Protein AF-A0A9P5WMM2-F1 (afdb_monomer_lite)

Radius of gyration: 34.72 Å; chains: 1; bounding box: 68×94×101 Å

Secondary structure (DSSP, 8-state):
-----------------------------------------------HHHHHHHHHHHHHHHTTS-HHHHHHHHHHHHHH-THHHHHHHHHSPPPPHHHHHHHHHHHHHHHHHTS---TTSS--SHHHHHHHHHHHHHHHHHHHHHHHHHTSTT--HHHHHHHHHHHHHHHHHSPPPSSTGGGHHHHHHHHHHHHHHHHHHHHHHHHHHTT----HHHHHHHHHHHHHHHHHTTSTTHHHHHHHHHHTGGGGT-PPP-

Sequence (258 aa):
MSDPLAMLKRKQSEDIDSPMPSSGPASPSDSSDSSGMERAKIKRVRTTTEMVSKKKSVSKLIATLSSSQLINLVGTLVDNHPSLAEEIANVVPRPTVASVQPLLTSLETKLQEAFPYTKWGPGRDDYSFNRVKPALEELVETLTDYTNHFTSPPEFPTTSFSFLHIATEFCHRLPNWDSAANNELKSNLYKSLEEYWIKAIRDASSKLEEGKIYGHMTVQEWAKNLQQHQEKSNGMFSSAIEEFKSKLGWIIGLQTQC

pLDDT: mean 80.32, std 20.35, range [32.41, 98.06]

Foldseek 3Di:
DDDDDDDDDDDDDDDDDDDDDYDDYDDDDDDDDDDDDDDDDDDDDPPPVVVVVVVVVVVVVLVPDDPVRNVVVVVVVCVVPVVVVVVVVVVDDDDALVNVLVVLVVLVVVLLVQFDDDPVPRALEPVRLVSSVVSLVVSLVSLLVVLCVCLDPPHDLLRNLVSLLSSLVSLLPDDDHPDPVSCVSSLVSLLSSLVSLLSSLVVNLVVVVVPDDDALVSLVVSLVSLVVSCVSVVRSNVVSNVSSCVRPVVSNPSDDDD

Structure (mmCIF, N/CA/C/O backbone):
data_AF-A0A9P5WMM2-F1
#
_entry.id   AF-A0A9P5WMM2-F1
#
loop_
_atom_site.group_PDB
_atom_site.id
_atom_site.type_symbol
_atom_site.label_atom_id
_atom_site.label_alt_id
_atom_site.label_comp_id
_atom_site.label_asym_id
_atom_site.label_entity_id
_atom_site.label_seq_id
_atom_site.pdbx_PDB_ins_code
_atom_site.Cartn_x
_atom_site.Cartn_y
_atom_site.Cartn_z
_atom_site.occupancy
_atom_site.B_iso_or_equiv
_atom_site.auth_seq_id
_atom_site.auth_comp_id
_atom_site.auth_asym_id
_atom_site.auth_atom_id
_atom_site.pdbx_PDB_model_num
ATOM 1 N N . MET A 1 1 ? 30.503 33.724 77.192 1.00 39.38 1 MET A N 1
ATOM 2 C CA . MET A 1 1 ? 30.749 35.018 76.527 1.00 39.38 1 MET A CA 1
ATOM 3 C C . MET A 1 1 ? 29.440 35.468 75.898 1.00 39.38 1 MET A C 1
ATOM 5 O O . MET A 1 1 ? 28.980 34.829 74.970 1.00 39.38 1 MET A O 1
ATOM 9 N N . SER A 1 2 ? 28.834 36.457 76.552 1.00 38.09 2 SER A N 1
ATOM 10 C CA . SER A 1 2 ? 27.945 37.536 76.090 1.00 38.09 2 SER A CA 1
ATOM 11 C C . SER A 1 2 ? 27.001 37.358 74.878 1.00 38.09 2 SER A C 1
ATOM 13 O O . SER A 1 2 ? 27.424 37.396 73.730 1.00 38.09 2 SER A O 1
ATOM 15 N N . ASP A 1 3 ? 25.714 37.283 75.224 1.00 40.19 3 ASP A N 1
ATOM 16 C CA . ASP A 1 3 ? 24.449 37.778 74.615 1.00 40.19 3 ASP A CA 1
ATOM 17 C C . ASP A 1 3 ? 24.463 39.263 74.105 1.00 40.19 3 ASP A C 1
ATOM 19 O O . ASP A 1 3 ? 25.480 39.922 74.350 1.00 40.19 3 ASP A O 1
ATOM 23 N N . PRO A 1 4 ? 23.356 39.924 73.622 1.00 58.84 4 PRO A N 1
ATOM 24 C CA . PRO A 1 4 ? 22.055 39.519 72.994 1.00 58.84 4 PRO A CA 1
ATOM 25 C C . PRO A 1 4 ? 21.453 40.559 71.956 1.00 58.84 4 PRO A C 1
ATOM 27 O O . PRO A 1 4 ? 22.155 41.457 71.501 1.00 58.84 4 PRO A O 1
ATOM 30 N N . LEU A 1 5 ? 20.112 40.498 71.713 1.00 37.97 5 LEU A N 1
ATOM 31 C CA . LEU A 1 5 ? 19.126 41.567 71.320 1.00 37.97 5 LEU A CA 1
ATOM 32 C C . LEU A 1 5 ? 18.954 41.898 69.811 1.00 37.97 5 LEU A C 1
ATOM 34 O O . LEU A 1 5 ? 19.923 41.893 69.075 1.00 37.97 5 LEU A O 1
ATOM 38 N N . ALA A 1 6 ? 17.790 42.255 69.229 1.00 41.16 6 ALA A N 1
ATOM 39 C CA . ALA A 1 6 ? 16.393 42.525 69.636 1.00 41.16 6 ALA A CA 1
ATOM 40 C C . ALA A 1 6 ? 15.503 42.587 68.350 1.00 41.16 6 ALA A C 1
ATOM 42 O O . ALA A 1 6 ? 15.992 42.982 67.301 1.00 41.16 6 ALA A O 1
ATOM 43 N N . MET A 1 7 ? 14.284 42.021 68.323 1.00 39.31 7 MET A N 1
ATOM 44 C CA . MET A 1 7 ? 12.931 42.646 68.389 1.00 39.31 7 MET A CA 1
ATOM 45 C C . MET A 1 7 ? 12.442 43.611 67.265 1.00 39.31 7 MET A C 1
ATOM 47 O O . MET A 1 7 ? 13.138 44.539 66.887 1.00 39.31 7 MET A O 1
ATOM 51 N N . LEU A 1 8 ? 11.132 43.454 66.936 1.00 45.50 8 LEU A N 1
ATOM 52 C CA . LEU A 1 8 ? 10.086 44.444 66.522 1.00 45.50 8 LEU A CA 1
ATOM 53 C C . LEU A 1 8 ? 9.552 44.498 65.057 1.00 45.50 8 LEU A C 1
ATOM 55 O O . LEU A 1 8 ? 10.002 45.271 64.231 1.00 45.50 8 LEU A O 1
ATOM 59 N N . LYS A 1 9 ? 8.495 43.707 64.786 1.00 38.38 9 LYS A N 1
ATOM 60 C CA . LYS A 1 9 ? 7.050 44.050 64.574 1.00 38.38 9 LYS A CA 1
ATOM 61 C C . LYS A 1 9 ? 6.596 45.306 63.760 1.00 38.38 9 LYS A C 1
ATOM 63 O O . LYS A 1 9 ? 6.923 46.421 64.143 1.00 38.38 9 LYS A O 1
ATOM 68 N N . ARG A 1 10 ? 5.552 45.072 62.913 1.00 37.53 10 ARG A N 1
ATOM 69 C CA . ARG A 1 10 ? 4.449 45.968 62.393 1.00 37.53 10 ARG A CA 1
ATOM 70 C C . ARG A 1 10 ? 4.812 46.891 61.194 1.00 37.53 10 ARG A C 1
ATOM 72 O O . ARG A 1 10 ? 5.942 47.329 61.145 1.00 37.53 10 ARG A O 1
ATOM 79 N N . LYS A 1 11 ? 3.964 47.272 60.210 1.00 36.91 11 LYS A N 1
ATOM 80 C CA . LYS A 1 11 ? 2.490 47.325 59.970 1.00 36.91 11 LYS A CA 1
ATOM 81 C C . LYS A 1 11 ? 2.205 47.639 58.457 1.00 36.91 11 LYS A C 1
ATOM 83 O O . LYS A 1 11 ? 3.150 47.941 57.748 1.00 36.91 11 LYS A O 1
ATOM 88 N N . GLN A 1 12 ? 0.921 47.549 58.050 1.00 35.09 12 GLN A N 1
ATOM 89 C CA . GLN A 1 12 ? 0.156 48.008 56.840 1.00 35.09 12 GLN A CA 1
ATOM 90 C C . GLN A 1 12 ? 0.736 49.213 56.040 1.00 35.09 12 GLN A C 1
ATOM 92 O O . GLN A 1 12 ? 1.518 49.953 56.618 1.00 35.09 12 GLN A O 1
ATOM 97 N N . SER A 1 13 ? 0.418 49.507 54.763 1.00 39.97 13 SER A N 1
ATOM 98 C CA . SER A 1 13 ? -0.888 49.852 54.124 1.00 39.97 13 SER A CA 1
ATOM 99 C C . SER A 1 13 ? -0.646 50.260 52.637 1.00 39.97 13 SER A C 1
ATOM 101 O O . SER A 1 13 ? 0.443 50.736 52.342 1.00 39.97 13 SER A O 1
ATOM 103 N N . GLU A 1 14 ? -1.540 49.930 51.691 1.00 37.44 14 GLU A N 1
ATOM 104 C CA . GLU A 1 14 ? -2.454 50.823 50.910 1.00 37.44 14 GLU A CA 1
ATOM 105 C C . GLU A 1 14 ? -1.935 51.428 49.580 1.00 37.44 14 GLU A C 1
ATOM 107 O O . GLU A 1 14 ? -0.750 51.689 49.404 1.00 37.44 14 GLU A O 1
ATOM 112 N N . ASP A 1 15 ? -2.905 51.580 48.665 1.00 45.09 15 ASP A N 1
ATOM 113 C CA . ASP A 1 15 ? -2.938 52.105 47.289 1.00 45.09 15 ASP A CA 1
ATOM 114 C C . ASP A 1 15 ? -2.208 53.437 47.026 1.00 45.09 15 ASP A C 1
ATOM 116 O O . ASP A 1 15 ? -2.021 54.225 47.947 1.00 45.09 15 ASP A O 1
ATOM 120 N N . ILE A 1 16 ? -1.903 53.734 45.745 1.00 47.97 16 ILE A N 1
ATOM 121 C CA . ILE A 1 16 ? -2.232 55.016 45.073 1.00 47.97 16 ILE A CA 1
ATOM 122 C C . ILE A 1 16 ? -1.933 54.991 43.551 1.00 47.97 16 ILE A C 1
ATOM 124 O O . ILE A 1 16 ? -0.995 54.375 43.055 1.00 47.97 16 ILE A O 1
ATOM 128 N N . ASP A 1 17 ? -2.823 55.717 42.884 1.00 39.72 17 ASP A N 1
ATOM 129 C CA . ASP A 1 17 ? -3.179 56.020 41.496 1.00 39.72 17 ASP A CA 1
ATOM 130 C C . ASP A 1 17 ? -2.160 56.765 40.573 1.00 39.72 17 ASP A C 1
ATOM 132 O O . ASP A 1 17 ? -1.424 57.632 41.040 1.00 39.72 17 ASP A O 1
ATOM 136 N N . SER A 1 18 ? -2.304 56.528 39.246 1.00 41.31 18 SER A N 1
ATOM 137 C CA . SER A 1 18 ? -2.103 57.432 38.063 1.00 41.31 18 SER A CA 1
ATOM 138 C C . SER A 1 18 ? -0.694 58.002 37.702 1.00 41.31 18 SER A C 1
ATOM 140 O O . SER A 1 18 ? 0.180 57.952 38.562 1.00 41.31 18 SER A O 1
ATOM 142 N N . PRO A 1 19 ? -0.398 58.585 36.486 1.00 50.94 19 PRO A N 1
ATOM 143 C CA . PRO A 1 19 ? -1.241 59.011 35.330 1.00 50.94 19 PRO A CA 1
ATOM 144 C C . PRO A 1 19 ? -0.701 58.751 33.862 1.00 50.94 19 PRO A C 1
ATOM 146 O O . PRO A 1 19 ? 0.374 58.201 33.651 1.00 50.94 19 PRO A O 1
ATOM 149 N N . MET A 1 20 ? -1.499 59.204 32.864 1.00 48.25 20 MET A N 1
ATOM 150 C CA . MET A 1 20 ? -1.353 59.441 31.379 1.00 48.25 20 MET A CA 1
ATOM 151 C C . MET A 1 20 ? -0.061 60.194 30.881 1.00 48.25 20 MET A C 1
ATOM 153 O O . MET A 1 20 ? 0.708 60.518 31.782 1.00 48.25 20 MET A O 1
ATOM 157 N N . PRO A 1 21 ? 0.228 60.582 29.572 1.00 56.97 21 PRO A N 1
ATOM 158 C CA . PRO A 1 21 ? -0.661 60.945 28.408 1.00 56.97 21 PRO A CA 1
ATOM 159 C C . PRO A 1 21 ? -0.153 60.852 26.901 1.00 56.97 21 PRO A C 1
ATOM 161 O O . PRO A 1 21 ? 1.009 60.571 26.640 1.00 56.97 21 PRO A O 1
ATOM 164 N N . SER A 1 22 ? -1.043 61.249 25.941 1.00 44.47 22 SER A N 1
ATOM 165 C CA . SER A 1 22 ? -0.863 62.139 24.726 1.00 44.47 22 SER A CA 1
ATOM 166 C C . SER A 1 22 ? 0.008 61.705 23.505 1.00 44.47 22 SER A C 1
ATOM 168 O O . SER A 1 22 ? 1.034 61.082 23.709 1.00 44.47 22 SER A O 1
ATOM 170 N N . SER A 1 23 ? -0.155 62.073 22.209 1.00 47.22 23 SER A N 1
ATOM 171 C CA . SER A 1 23 ? -1.138 62.711 21.275 1.00 47.22 23 SER A CA 1
ATOM 172 C C . SER A 1 23 ? -0.514 62.730 19.841 1.00 47.22 23 SER A C 1
ATOM 174 O O . SER A 1 23 ? 0.710 62.676 19.736 1.00 47.22 23 SER A O 1
ATOM 176 N N . GLY A 1 24 ? -1.292 62.920 18.750 1.00 37.62 24 GLY A N 1
ATOM 177 C CA . GLY A 1 24 ? -0.797 63.382 17.418 1.00 37.62 24 GLY A CA 1
ATOM 178 C C . GLY A 1 24 ? -1.770 63.195 16.214 1.00 37.62 24 GLY A C 1
ATOM 179 O O . GLY A 1 24 ? -2.554 62.259 16.271 1.00 37.62 24 GLY A O 1
ATOM 180 N N . PRO A 1 25 ? -1.775 64.044 15.146 1.00 56.19 25 PRO A N 1
ATOM 181 C CA . PRO A 1 25 ? -2.950 64.893 14.812 1.00 56.19 25 PRO A CA 1
ATOM 182 C C . PRO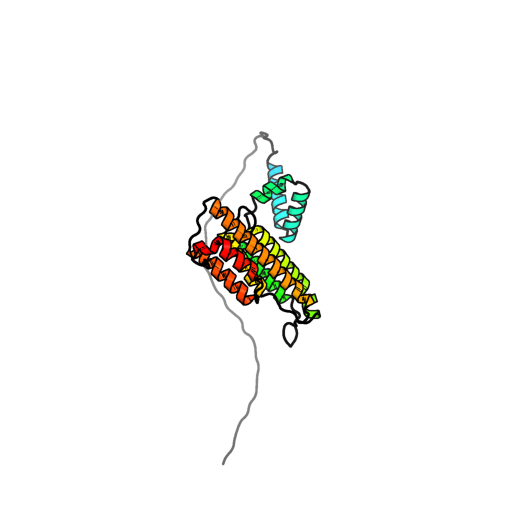 A 1 25 ? -3.555 64.901 13.361 1.00 56.19 25 PRO A C 1
ATOM 184 O O . PRO A 1 25 ? -2.895 64.561 12.390 1.00 56.19 25 PRO A O 1
ATOM 187 N N . ALA A 1 26 ? -4.832 65.348 13.302 1.00 42.31 26 ALA A N 1
ATOM 188 C CA . ALA A 1 26 ? -5.665 66.245 12.432 1.00 42.31 26 ALA A CA 1
ATOM 189 C C . ALA A 1 26 ? -5.542 66.525 10.884 1.00 42.31 26 ALA A C 1
ATOM 191 O O . ALA A 1 26 ? -4.550 67.090 10.435 1.00 42.31 26 ALA A O 1
ATOM 192 N N . SER A 1 27 ? -6.717 66.389 10.202 1.00 40.47 27 SER A N 1
ATOM 193 C CA . SER A 1 27 ? -7.468 67.297 9.249 1.00 40.47 27 SER A CA 1
ATOM 194 C C . SER A 1 27 ? -6.993 67.569 7.789 1.00 40.47 27 SER A C 1
ATOM 196 O O . SER A 1 27 ? -5.819 67.326 7.528 1.00 40.47 27 SER A O 1
ATOM 198 N N . PRO A 1 28 ? -7.822 68.102 6.819 1.00 51.44 28 PRO A N 1
ATOM 199 C CA . PRO A 1 28 ? -9.154 68.774 6.890 1.00 51.44 28 PRO A CA 1
ATOM 200 C C . PRO A 1 28 ? -10.222 68.404 5.789 1.00 51.44 28 PRO A C 1
ATOM 202 O O . PRO A 1 28 ? -10.094 67.414 5.077 1.00 51.44 28 PRO A O 1
ATOM 205 N N . SER A 1 29 ? -11.293 69.216 5.689 1.00 42.03 29 SER A N 1
ATOM 206 C CA . SER A 1 29 ? -12.662 69.026 5.133 1.00 42.03 29 SER A CA 1
ATOM 207 C C . SER A 1 29 ? -13.148 70.153 4.179 1.00 42.03 29 SER A C 1
ATOM 209 O O . SER A 1 29 ? -12.649 71.259 4.346 1.00 42.03 29 SER A O 1
ATOM 211 N N . ASP A 1 30 ? -14.176 69.935 3.318 1.00 39.31 30 ASP A N 1
ATOM 212 C CA . ASP A 1 30 ? -15.179 70.950 2.831 1.00 39.31 30 ASP A CA 1
ATOM 213 C C . ASP A 1 30 ? -16.330 70.299 1.975 1.00 39.31 30 ASP A C 1
ATOM 215 O O . ASP A 1 30 ? -16.013 69.475 1.121 1.00 39.31 30 ASP A O 1
ATOM 219 N N . SER A 1 31 ? -17.631 70.329 2.368 1.00 39.56 31 SER A N 1
ATOM 220 C CA . SER A 1 31 ? -18.827 71.138 1.911 1.00 39.56 31 SER A CA 1
ATOM 221 C C . SER A 1 31 ? -19.303 70.942 0.431 1.00 39.56 31 SER A C 1
ATOM 223 O O . SER A 1 31 ? -18.474 70.670 -0.420 1.00 39.56 31 SER A O 1
ATOM 225 N N . SER A 1 32 ? -20.568 71.033 -0.056 1.00 37.78 32 SER A N 1
ATOM 226 C CA . SER A 1 32 ? -21.957 71.294 0.412 1.00 37.78 32 SER A CA 1
ATOM 227 C C . SER A 1 32 ? -23.029 70.949 -0.689 1.00 37.78 32 SER A C 1
ATOM 229 O O . SER A 1 32 ? -22.734 71.010 -1.875 1.00 37.78 32 SER A O 1
ATOM 231 N N . ASP A 1 33 ? -24.237 70.550 -0.248 1.00 37.72 33 ASP A N 1
ATOM 232 C CA . ASP A 1 33 ? -25.664 70.672 -0.701 1.00 37.72 33 ASP A CA 1
ATOM 233 C C . ASP A 1 33 ? -26.256 70.726 -2.167 1.00 37.72 33 ASP A C 1
ATOM 235 O O . ASP A 1 33 ? -25.828 71.476 -3.040 1.00 37.72 33 ASP A O 1
ATOM 239 N N . SER A 1 34 ? -27.441 70.073 -2.285 1.00 38.38 34 SER A N 1
ATOM 240 C CA . SER A 1 34 ? -28.721 70.422 -2.985 1.00 38.38 34 SER A CA 1
ATOM 241 C C . SER A 1 34 ? -29.197 69.819 -4.351 1.00 38.38 34 SER A C 1
ATOM 243 O O . SER A 1 34 ? -28.673 70.092 -5.423 1.00 38.38 34 SER A O 1
ATOM 245 N N . SER A 1 35 ? -30.342 69.097 -4.270 1.00 36.16 35 SER A N 1
ATOM 246 C CA . SER A 1 35 ? -31.575 69.031 -5.124 1.00 36.16 35 SER A CA 1
ATOM 247 C C . SER A 1 35 ? -31.603 68.712 -6.648 1.00 36.16 35 SER A C 1
ATOM 249 O O . SER A 1 35 ? -30.971 69.392 -7.445 1.00 36.16 35 SER A O 1
ATOM 251 N N . GLY A 1 36 ? -32.524 67.815 -7.086 1.00 32.41 36 GLY A N 1
ATOM 252 C CA . GLY A 1 36 ? -33.082 67.809 -8.465 1.00 32.41 36 GLY A CA 1
ATOM 253 C C . GLY A 1 36 ? -33.705 66.500 -9.028 1.00 32.41 36 GLY A C 1
ATOM 254 O O . GLY A 1 36 ? -33.030 65.493 -9.168 1.00 32.41 36 GLY A O 1
ATOM 255 N N . MET A 1 37 ? -34.993 66.584 -9.393 1.00 36.47 37 MET A N 1
ATOM 256 C CA . MET A 1 37 ? -35.997 65.651 -9.972 1.00 36.47 37 MET A CA 1
ATOM 257 C C . MET A 1 37 ? -35.626 64.607 -11.079 1.00 36.47 37 MET A C 1
ATOM 259 O O . MET A 1 37 ? -34.743 64.803 -11.904 1.00 36.47 37 MET A O 1
ATOM 263 N N . GLU A 1 38 ? -36.458 63.550 -11.124 1.00 44.31 38 GLU A N 1
ATOM 264 C CA . GLU A 1 38 ? -36.659 62.395 -12.039 1.00 44.31 38 GLU A CA 1
ATOM 265 C C . GLU A 1 38 ? -36.322 62.474 -13.553 1.00 44.31 38 GLU A C 1
ATOM 267 O O . GLU A 1 38 ? -36.670 63.441 -14.229 1.00 44.31 38 GLU A O 1
ATOM 272 N N . ARG A 1 39 ? -35.919 61.317 -14.139 1.00 41.88 39 ARG A N 1
ATOM 273 C CA . ARG A 1 39 ? -36.548 60.757 -15.371 1.00 41.88 39 ARG A CA 1
ATOM 274 C C . ARG A 1 39 ? -36.204 59.281 -15.710 1.00 41.88 39 ARG A C 1
ATOM 276 O O . ARG A 1 39 ? -35.072 58.930 -16.006 1.00 41.88 39 ARG A O 1
ATOM 283 N N . ALA A 1 40 ? -37.271 58.473 -15.757 1.00 39.69 40 ALA A N 1
ATOM 284 C CA . ALA A 1 40 ? -37.654 57.436 -16.739 1.00 39.69 40 ALA A CA 1
ATOM 285 C C . ALA A 1 40 ? -36.804 56.161 -17.045 1.00 39.69 40 ALA A C 1
ATOM 287 O O . ALA A 1 40 ? -35.819 56.156 -17.771 1.00 39.69 40 ALA A O 1
ATOM 288 N N . LYS A 1 41 ? -37.401 55.040 -16.601 1.00 49.28 41 LYS A N 1
ATOM 289 C CA . LYS A 1 41 ? -37.396 53.617 -17.027 1.00 49.28 41 LYS A CA 1
ATOM 290 C C . LYS A 1 41 ? -36.878 53.252 -18.437 1.00 49.28 41 LYS A C 1
ATOM 292 O O . LYS A 1 41 ? -37.495 53.641 -19.422 1.00 49.28 41 LYS A O 1
ATOM 297 N N . ILE A 1 42 ? -35.992 52.243 -18.507 1.00 45.88 42 ILE A N 1
ATOM 298 C CA . ILE A 1 42 ? -36.022 51.184 -19.544 1.00 45.88 42 ILE A CA 1
ATOM 299 C C . ILE A 1 42 ? -35.739 49.815 -18.896 1.00 45.88 42 ILE A C 1
ATOM 301 O O . ILE A 1 42 ? -34.715 49.598 -18.254 1.00 45.88 42 ILE A O 1
ATOM 305 N N . LYS A 1 43 ? -36.685 48.884 -19.069 1.00 54.91 43 LYS A N 1
ATOM 306 C CA . LYS A 1 43 ? -36.625 47.478 -18.644 1.00 54.91 43 LYS A CA 1
ATOM 307 C C . LYS A 1 43 ? -35.524 46.721 -19.405 1.00 54.91 43 LYS A C 1
ATOM 309 O O . LYS A 1 43 ? -35.597 46.635 -20.627 1.00 54.91 43 LYS A O 1
ATOM 314 N N . ARG A 1 44 ? -34.611 46.047 -18.693 1.00 49.34 44 ARG A N 1
ATOM 315 C CA . ARG A 1 44 ? -33.906 44.850 -19.193 1.00 49.34 44 ARG A CA 1
ATOM 316 C C . ARG A 1 44 ? -33.827 43.777 -18.101 1.00 49.34 44 ARG A C 1
ATOM 318 O O . ARG A 1 44 ? -33.080 43.900 -17.142 1.00 49.34 44 ARG A O 1
ATOM 325 N N . VAL A 1 45 ? -34.682 42.765 -18.268 1.00 53.47 45 VAL A N 1
ATOM 326 C CA . VAL A 1 45 ? -34.481 41.333 -17.975 1.00 53.47 45 VAL A CA 1
ATOM 327 C C . VAL A 1 45 ? -33.585 41.016 -16.765 1.00 53.47 45 VAL A C 1
ATOM 329 O O . VAL A 1 45 ? -32.381 40.809 -16.889 1.00 53.47 45 VAL A O 1
ATOM 332 N N . ARG A 1 46 ? -34.201 40.904 -15.582 1.00 54.03 46 ARG A N 1
ATOM 333 C CA . ARG A 1 46 ? -33.565 40.412 -14.350 1.00 54.03 46 ARG A CA 1
ATOM 334 C C . ARG A 1 46 ? -33.752 38.895 -14.224 1.00 54.03 46 ARG A C 1
ATOM 336 O O . ARG A 1 46 ? -34.426 38.437 -13.315 1.00 54.03 46 ARG A O 1
ATOM 343 N N . THR A 1 47 ? -33.171 38.117 -15.134 1.00 50.62 47 THR A N 1
ATOM 344 C CA . THR A 1 47 ? -33.187 36.638 -15.035 1.00 50.62 47 THR A CA 1
ATOM 345 C C . THR A 1 47 ? -31.820 36.065 -14.656 1.00 50.62 47 THR A C 1
ATOM 347 O O . THR A 1 47 ? -31.711 34.918 -14.240 1.00 50.62 47 THR A O 1
ATOM 350 N N . THR A 1 48 ? -30.759 36.872 -14.712 1.00 52.81 48 THR A N 1
ATOM 351 C CA . THR A 1 48 ? -29.393 36.447 -14.367 1.00 52.81 48 THR A CA 1
ATOM 352 C C . THR A 1 48 ? -29.051 36.661 -12.892 1.00 52.81 48 THR A C 1
ATOM 354 O O . THR A 1 48 ? -28.214 35.947 -12.344 1.00 52.81 48 THR A O 1
ATOM 357 N N . THR A 1 49 ? -29.716 37.600 -12.206 1.00 54.69 49 THR A N 1
ATOM 358 C CA . THR A 1 49 ? -29.414 37.907 -10.798 1.0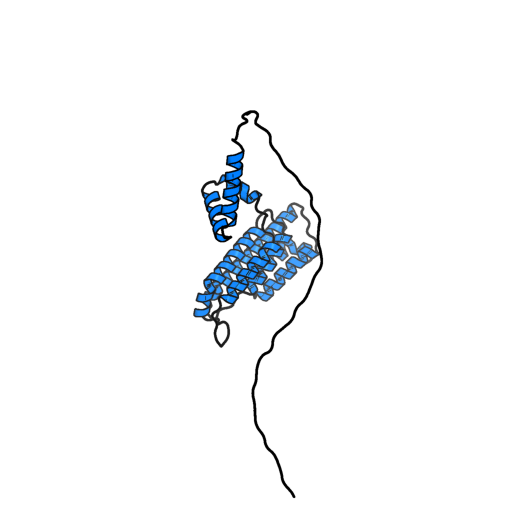0 54.69 49 THR A CA 1
ATOM 359 C C . THR A 1 49 ? -29.824 36.775 -9.855 1.00 54.69 49 THR A C 1
ATOM 361 O O . THR A 1 49 ? -29.063 36.452 -8.952 1.00 54.69 49 THR A O 1
ATOM 364 N N . GLU A 1 50 ? -30.973 36.122 -10.060 1.00 53.66 50 GLU A N 1
ATOM 365 C CA . GLU A 1 50 ? -31.445 35.073 -9.139 1.00 53.66 50 GLU A CA 1
ATOM 366 C C . GLU A 1 50 ? -30.591 33.799 -9.170 1.00 53.66 50 GLU A C 1
ATOM 368 O O . GLU A 1 50 ? -30.318 33.210 -8.123 1.00 53.66 50 GLU A O 1
ATOM 373 N N . MET A 1 51 ? -30.107 33.397 -10.349 1.00 54.62 51 MET A N 1
ATOM 374 C CA . MET A 1 51 ? -29.226 32.231 -10.482 1.00 54.62 51 MET A CA 1
ATOM 375 C C . MET A 1 51 ? -27.861 32.465 -9.823 1.00 54.62 51 MET A C 1
ATOM 377 O O . MET A 1 51 ? -27.324 31.566 -9.177 1.00 54.62 51 MET A O 1
ATOM 381 N N . VAL A 1 52 ? -27.313 33.680 -9.927 1.00 56.69 52 VAL A N 1
ATOM 382 C CA . VAL A 1 52 ? -26.057 34.049 -9.253 1.00 56.69 52 VAL A CA 1
ATOM 383 C C . VAL A 1 52 ? -26.247 34.109 -7.733 1.00 56.69 52 VAL A C 1
ATOM 385 O O . VAL A 1 52 ? -25.367 33.668 -6.993 1.00 56.69 52 VAL A O 1
ATOM 388 N N . SER A 1 53 ? -27.403 34.581 -7.255 1.00 59.62 53 SER A N 1
ATOM 389 C CA . SER A 1 53 ? -27.746 34.601 -5.825 1.00 59.62 53 SER A CA 1
ATOM 390 C C . SER A 1 53 ? -27.888 33.196 -5.231 1.00 59.62 53 SER A C 1
ATOM 392 O O . SER A 1 53 ? -27.341 32.944 -4.159 1.00 59.62 53 SER A O 1
ATOM 394 N N . LYS A 1 54 ? -28.553 32.266 -5.936 1.00 59.22 54 LYS A N 1
ATOM 395 C CA . LYS A 1 54 ? -28.703 30.864 -5.500 1.00 59.22 54 LYS A CA 1
ATOM 396 C C . LYS A 1 54 ? -27.378 30.099 -5.501 1.00 59.22 54 LYS A C 1
ATOM 398 O O . LYS A 1 54 ? -27.079 29.400 -4.541 1.00 59.22 54 LYS A O 1
ATOM 403 N N . LYS A 1 55 ? -26.535 30.264 -6.528 1.00 59.59 55 LYS A N 1
ATOM 404 C CA . LYS A 1 55 ? -25.197 29.638 -6.548 1.00 59.59 55 LYS A CA 1
ATOM 405 C C . LYS A 1 55 ? -24.340 30.116 -5.369 1.00 59.59 55 LYS A C 1
ATOM 407 O O . LYS A 1 55 ? -23.749 29.301 -4.671 1.00 59.59 55 LYS A O 1
ATOM 412 N N . LYS A 1 56 ? -24.357 31.422 -5.075 1.00 60.00 56 LYS A N 1
ATOM 413 C CA . LYS A 1 56 ? -23.655 32.002 -3.916 1.00 60.00 56 LYS A CA 1
ATOM 414 C C . LYS A 1 56 ? -24.241 31.566 -2.567 1.00 60.00 56 LYS A C 1
ATOM 416 O O . LYS A 1 56 ? -23.486 31.492 -1.601 1.00 60.00 56 LYS A O 1
ATOM 421 N N . SER A 1 57 ? -25.545 31.283 -2.467 1.00 73.19 57 SER A N 1
ATOM 422 C CA . SER A 1 57 ? -26.142 30.768 -1.224 1.00 73.19 57 SER A CA 1
ATOM 423 C C . SER A 1 57 ? -25.771 29.307 -0.979 1.00 73.19 57 SER A C 1
ATOM 425 O O . SER A 1 57 ? -25.437 28.961 0.148 1.00 73.19 57 SER A O 1
ATOM 427 N N . VAL A 1 58 ? -25.747 28.473 -2.023 1.00 73.44 58 VAL A N 1
ATOM 428 C CA . VAL A 1 58 ? -25.319 27.068 -1.915 1.00 73.44 58 VAL A CA 1
ATOM 429 C C . VAL A 1 58 ? -23.844 26.975 -1.520 1.00 73.44 58 VAL A C 1
ATOM 431 O O . VAL A 1 58 ? -23.528 26.256 -0.580 1.00 73.44 58 VAL A O 1
ATOM 434 N N . SER A 1 59 ? -22.949 27.764 -2.128 1.00 74.62 59 SER A N 1
ATOM 435 C CA . SER A 1 59 ? -21.529 27.783 -1.730 1.00 74.62 59 SER A CA 1
ATOM 436 C C . SER A 1 59 ? -21.327 28.173 -0.263 1.00 74.62 59 SER A C 1
ATOM 438 O O . SER A 1 59 ? -20.477 27.601 0.410 1.00 74.62 59 SER A O 1
ATOM 440 N N . LYS A 1 60 ? -22.123 29.119 0.255 1.00 79.00 60 LYS A N 1
ATOM 441 C CA . LYS A 1 60 ? -22.071 29.511 1.672 1.00 79.00 60 LYS A CA 1
ATOM 442 C C . LYS A 1 60 ? -22.575 28.408 2.602 1.00 79.00 60 LYS A C 1
ATOM 444 O O . LYS A 1 60 ? -22.003 28.238 3.667 1.00 79.00 60 LYS A O 1
ATOM 449 N N . LEU A 1 61 ? -23.604 27.661 2.202 1.00 76.12 61 LEU A N 1
ATOM 450 C CA . LEU A 1 61 ? -24.101 26.516 2.970 1.00 76.12 61 LEU A CA 1
ATOM 451 C C . LEU A 1 61 ? -23.082 25.370 2.980 1.00 76.12 61 LEU A C 1
ATOM 453 O O . LEU A 1 61 ? -22.794 24.829 4.042 1.00 76.12 61 LEU A O 1
ATOM 457 N N . ILE A 1 62 ? -22.462 25.063 1.836 1.00 80.00 62 ILE A N 1
ATOM 458 C CA . ILE A 1 62 ? -21.397 24.052 1.750 1.00 80.00 62 ILE A CA 1
ATOM 459 C C . ILE A 1 62 ? -20.189 24.455 2.610 1.00 80.00 62 ILE A C 1
ATOM 461 O O . ILE A 1 62 ? -19.609 23.607 3.276 1.00 80.00 62 ILE A O 1
ATOM 465 N N . ALA A 1 63 ? -19.848 25.746 2.670 1.00 79.19 63 ALA A N 1
ATOM 466 C CA . ALA A 1 63 ? -18.753 26.240 3.508 1.00 79.19 63 ALA A CA 1
ATOM 467 C C . ALA A 1 63 ? -19.000 26.087 5.022 1.00 79.19 63 ALA A C 1
ATOM 469 O O . ALA A 1 63 ? -18.052 26.169 5.796 1.00 79.19 63 ALA A O 1
ATOM 470 N N . THR A 1 64 ? -20.249 25.878 5.455 1.00 83.00 64 THR A N 1
ATOM 471 C CA . THR A 1 64 ? -20.571 25.590 6.867 1.00 83.00 64 THR A CA 1
ATOM 472 C C . THR A 1 64 ? -20.500 24.105 7.218 1.00 83.00 64 THR A C 1
ATOM 474 O O . THR A 1 64 ? -20.599 23.761 8.394 1.00 83.00 64 THR A O 1
ATOM 477 N N . LEU A 1 65 ? -20.336 23.228 6.222 1.00 79.38 65 LEU A N 1
ATOM 478 C CA . LEU A 1 65 ? -20.256 21.787 6.430 1.00 79.38 65 LEU A CA 1
ATOM 479 C C . LEU A 1 65 ? -18.855 21.376 6.897 1.00 79.38 65 LEU A C 1
ATOM 481 O O . LEU A 1 65 ? -17.842 21.889 6.421 1.00 79.38 65 LEU A O 1
ATOM 485 N N . SER A 1 66 ? -18.798 20.404 7.806 1.00 84.62 66 SER A N 1
ATOM 486 C CA . SER A 1 66 ? -17.554 19.728 8.172 1.00 84.62 66 SER A CA 1
ATOM 487 C C . SER A 1 66 ? -17.041 18.846 7.026 1.00 84.62 66 SER A C 1
ATOM 489 O O . SER A 1 66 ? -17.790 18.476 6.121 1.00 84.62 66 SER A O 1
ATOM 491 N N . SER A 1 67 ? -15.770 18.432 7.095 1.00 82.69 67 SER A N 1
ATOM 492 C CA . SER A 1 67 ? -15.174 17.498 6.123 1.00 82.69 67 SER A CA 1
ATOM 493 C C . SER A 1 67 ? -15.999 16.209 5.965 1.00 82.69 67 SER A C 1
ATOM 495 O O . SER A 1 67 ? -16.309 15.794 4.851 1.00 82.69 67 SER A O 1
ATOM 497 N N . SER A 1 68 ? -16.466 15.626 7.075 1.00 78.06 68 SER A N 1
ATOM 498 C CA . SER A 1 68 ? -17.317 14.430 7.049 1.00 78.06 68 SER A CA 1
ATOM 499 C C . SER A 1 68 ? -18.684 14.679 6.405 1.00 78.06 68 SER A C 1
ATOM 501 O O . SER A 1 68 ? -19.196 13.824 5.687 1.00 78.06 68 SER A O 1
ATOM 503 N N . GLN A 1 69 ? -19.286 15.851 6.615 1.00 83.81 69 GLN A N 1
ATOM 504 C CA . GLN A 1 69 ? -20.556 16.215 5.982 1.00 83.81 69 GLN A CA 1
ATOM 505 C C . GLN A 1 69 ? -20.397 16.462 4.477 1.00 83.81 69 GLN A C 1
ATOM 507 O O . GLN A 1 69 ? -21.268 16.073 3.703 1.00 83.81 69 GLN A O 1
ATOM 512 N N . LEU A 1 70 ? -19.277 17.055 4.060 1.00 85.00 70 LEU A N 1
ATOM 513 C CA . LEU A 1 70 ? -18.906 17.226 2.655 1.00 85.00 70 LEU A CA 1
ATOM 514 C C . LEU A 1 70 ? -18.720 15.880 1.948 1.00 85.00 70 LEU A C 1
ATOM 516 O O . LEU A 1 70 ? -19.296 15.690 0.882 1.00 85.00 70 LEU A O 1
ATOM 520 N N . ILE A 1 71 ? -17.986 14.938 2.549 1.00 83.69 71 ILE A N 1
ATOM 521 C CA . ILE A 1 71 ? -17.787 13.590 1.985 1.00 83.69 71 ILE A CA 1
ATOM 522 C C . ILE A 1 71 ? -19.132 12.873 1.816 1.00 83.69 71 ILE A C 1
ATOM 524 O O . ILE A 1 71 ? -19.410 12.352 0.741 1.00 83.69 71 ILE A O 1
ATOM 528 N N . ASN A 1 72 ? -20.004 12.913 2.829 1.00 85.50 72 ASN A N 1
ATOM 529 C CA . ASN A 1 72 ? -21.341 12.313 2.742 1.00 85.50 72 ASN A CA 1
ATOM 530 C C . ASN A 1 72 ? -22.225 12.987 1.677 1.00 85.50 72 ASN A C 1
ATOM 532 O O . ASN A 1 72 ? -22.957 12.314 0.953 1.00 85.50 72 ASN A O 1
ATOM 536 N N . LEU A 1 73 ? -22.157 14.314 1.549 1.00 86.62 73 LEU A N 1
ATOM 537 C CA . LEU A 1 73 ? -22.892 15.049 0.519 1.00 86.62 73 LEU A CA 1
ATOM 538 C C . LEU A 1 73 ? -22.385 14.709 -0.889 1.00 86.62 73 LEU A C 1
ATOM 540 O O . LEU A 1 73 ? -23.187 14.510 -1.795 1.00 86.62 73 LEU A O 1
ATOM 544 N N . VAL A 1 74 ? -21.070 14.603 -1.077 1.00 84.56 74 VAL A N 1
ATOM 545 C CA . VAL A 1 74 ? -20.486 14.177 -2.355 1.00 84.56 74 VAL A CA 1
ATOM 546 C C . VAL A 1 74 ? -20.861 12.726 -2.660 1.00 84.56 74 VAL A C 1
ATOM 548 O O . VAL A 1 74 ? -21.297 12.456 -3.772 1.00 84.56 74 VAL A O 1
ATOM 551 N N . GLY A 1 75 ? -20.783 11.819 -1.680 1.00 83.44 75 GLY A N 1
ATOM 552 C CA . GLY A 1 75 ? -21.200 10.421 -1.834 1.00 83.44 75 GLY A CA 1
ATOM 553 C C . GLY A 1 75 ? -22.664 10.296 -2.258 1.00 83.44 75 GLY A C 1
ATOM 554 O O . GLY A 1 75 ? -22.960 9.715 -3.295 1.00 83.44 75 GLY A O 1
ATOM 555 N N . THR A 1 76 ? -23.576 10.964 -1.546 1.00 85.81 76 THR A N 1
ATOM 556 C CA . THR A 1 76 ? -25.004 10.978 -1.912 1.00 85.81 76 THR A CA 1
ATOM 557 C C . THR A 1 76 ? -25.274 11.629 -3.273 1.00 85.81 76 THR A C 1
ATOM 559 O O . THR A 1 76 ? -26.203 11.224 -3.968 1.00 85.81 76 THR A O 1
ATOM 562 N N . LEU A 1 77 ? -24.485 12.624 -3.694 1.00 84.69 77 LEU A N 1
ATOM 563 C CA . LEU A 1 77 ? -24.585 13.196 -5.042 1.00 84.69 77 LEU A CA 1
ATOM 564 C C . LEU A 1 77 ? -24.106 12.223 -6.124 1.00 84.69 77 LEU A C 1
ATOM 566 O O . LEU A 1 77 ? -24.737 12.153 -7.177 1.00 84.69 77 LEU A O 1
ATOM 570 N N . VAL A 1 78 ? -23.032 11.476 -5.864 1.00 86.94 78 VAL A N 1
ATOM 571 C CA . VAL A 1 78 ? -22.512 10.439 -6.766 1.00 86.94 78 VAL A CA 1
ATOM 572 C C . VAL A 1 78 ? -23.515 9.291 -6.913 1.00 86.94 78 VAL A C 1
ATOM 574 O O . VAL A 1 78 ? -23.799 8.889 -8.039 1.00 86.94 78 VAL A O 1
ATOM 577 N N . ASP A 1 79 ? -24.124 8.835 -5.815 1.00 87.81 79 ASP A N 1
ATOM 578 C CA . ASP A 1 79 ? -25.135 7.766 -5.833 1.00 87.81 79 ASP A CA 1
ATOM 579 C C . ASP A 1 79 ? -26.389 8.164 -6.628 1.00 87.81 79 ASP A C 1
ATOM 581 O O . ASP A 1 79 ? -26.942 7.368 -7.389 1.00 87.81 79 ASP A O 1
ATOM 585 N N . ASN A 1 80 ? -26.834 9.417 -6.486 1.00 87.25 80 ASN A N 1
ATOM 586 C CA . ASN A 1 80 ? -28.002 9.935 -7.205 1.00 87.25 80 ASN A CA 1
ATOM 587 C C . ASN A 1 80 ? -27.700 10.297 -8.671 1.00 87.25 80 ASN A C 1
ATOM 589 O O . ASN A 1 80 ? -28.614 10.335 -9.499 1.00 87.25 80 ASN A O 1
ATOM 593 N N . HIS A 1 81 ? -26.436 10.566 -9.006 1.00 85.75 81 HIS A N 1
ATOM 594 C CA . HIS A 1 81 ? -25.997 10.942 -10.349 1.00 85.75 81 HIS A CA 1
ATOM 595 C C . HIS A 1 81 ? -24.671 10.249 -10.712 1.00 85.75 81 HIS A C 1
ATOM 597 O O . HIS A 1 81 ? -23.613 10.880 -10.648 1.00 85.75 81 HIS A O 1
ATOM 603 N N . PRO A 1 82 ? -24.707 8.989 -11.189 1.00 85.00 82 PRO A N 1
ATOM 604 C CA . PRO A 1 82 ? -23.499 8.225 -11.515 1.00 85.00 82 PRO A CA 1
ATOM 605 C C . PRO A 1 82 ? -22.598 8.889 -12.567 1.00 85.00 82 PRO A C 1
ATOM 607 O O . PRO A 1 82 ? -21.391 8.676 -12.571 1.00 85.00 82 PRO A O 1
ATOM 610 N N . SER A 1 83 ? -23.156 9.743 -13.432 1.00 83.44 83 SER A N 1
ATOM 611 C CA . SER A 1 83 ? -22.385 10.538 -14.398 1.00 83.44 83 SER A CA 1
ATOM 612 C C . SER A 1 83 ? -21.403 11.512 -13.735 1.00 83.44 83 SER A C 1
ATOM 614 O O . SER A 1 83 ? -20.384 11.847 -14.330 1.00 83.44 83 SER A O 1
ATOM 616 N N . LEU A 1 84 ? -21.683 11.959 -12.503 1.00 82.62 84 LEU A N 1
ATOM 617 C CA . LEU A 1 84 ? -20.776 12.816 -11.738 1.00 82.62 84 LEU A CA 1
ATOM 618 C C . LEU A 1 84 ? -19.585 12.040 -11.176 1.00 82.62 84 LEU A C 1
ATOM 620 O O . LEU A 1 84 ? -18.575 12.661 -10.869 1.00 82.62 84 LEU A O 1
ATOM 624 N N . ALA A 1 85 ? -19.669 10.712 -11.046 1.00 79.94 85 ALA A N 1
ATOM 625 C CA . ALA A 1 85 ? -18.563 9.906 -10.534 1.00 79.94 85 ALA A CA 1
ATOM 626 C C . ALA A 1 85 ? -17.316 10.061 -11.415 1.00 79.94 85 ALA A C 1
ATOM 628 O O . ALA A 1 85 ? -16.222 10.298 -10.908 1.00 79.94 85 ALA A O 1
ATOM 629 N N . GLU A 1 86 ? -17.496 9.990 -12.736 1.00 78.44 86 GLU A N 1
ATOM 630 C CA . GLU A 1 86 ? -16.413 10.147 -13.708 1.00 78.44 86 GLU A CA 1
ATOM 631 C C . GLU A 1 86 ? -15.896 11.594 -13.745 1.00 78.44 86 GLU A C 1
ATOM 633 O O . GLU A 1 86 ? -14.689 11.825 -13.756 1.00 78.44 86 GLU A O 1
ATOM 638 N N . GLU A 1 87 ? -16.789 12.587 -13.683 1.00 78.69 87 GLU A N 1
ATOM 639 C CA . GLU A 1 87 ? -16.407 14.005 -13.643 1.00 78.69 87 GLU A CA 1
ATOM 640 C C . GLU A 1 87 ? -15.616 14.348 -12.370 1.00 78.69 87 GLU A C 1
ATOM 642 O O . GLU A 1 87 ? -14.563 14.981 -12.441 1.00 78.69 87 GLU A O 1
ATOM 647 N N . ILE A 1 88 ? -16.065 13.869 -11.208 1.00 81.31 88 ILE A N 1
ATOM 648 C CA . ILE A 1 88 ? -15.370 14.044 -9.930 1.00 81.31 88 ILE A CA 1
ATOM 649 C C . ILE A 1 88 ? -14.033 13.304 -9.954 1.00 81.31 88 ILE A C 1
ATOM 651 O O . ILE A 1 88 ? -13.027 13.890 -9.565 1.00 81.31 88 ILE A O 1
ATOM 655 N N . ALA A 1 89 ? -13.981 12.068 -10.456 1.00 77.00 89 ALA A N 1
ATOM 656 C CA . ALA A 1 89 ? -12.732 11.316 -10.579 1.00 77.00 89 ALA A CA 1
ATOM 657 C C . ALA A 1 89 ? -11.700 12.022 -11.478 1.00 77.00 89 ALA A C 1
ATOM 659 O O . ALA A 1 89 ? -10.504 11.937 -11.210 1.00 77.00 89 ALA A O 1
ATOM 660 N N . ASN A 1 90 ? -12.151 12.754 -12.502 1.00 78.00 90 ASN A N 1
ATOM 661 C CA . ASN A 1 90 ? -11.284 13.547 -13.378 1.00 78.00 90 ASN A CA 1
ATOM 662 C C . ASN A 1 90 ? -10.797 14.860 -12.738 1.00 78.00 90 ASN A C 1
ATOM 664 O O . ASN A 1 90 ? -9.761 15.390 -13.138 1.00 78.00 90 ASN A O 1
ATOM 668 N N . VAL A 1 91 ? -11.534 15.400 -11.762 1.00 78.88 91 VAL A N 1
ATOM 669 C CA . VAL A 1 91 ? -11.188 16.651 -11.061 1.00 78.88 91 VAL A CA 1
ATOM 670 C C . VAL A 1 91 ? -10.372 16.389 -9.794 1.00 78.88 91 VAL A C 1
ATOM 672 O O . VAL A 1 91 ? -9.523 17.204 -9.426 1.00 78.88 91 VAL A O 1
ATOM 675 N N . VAL A 1 92 ? -10.618 15.270 -9.109 1.00 77.69 92 VAL A N 1
ATOM 676 C CA . VAL A 1 92 ? -9.888 14.894 -7.898 1.00 77.69 92 VAL A CA 1
ATOM 677 C C . VAL A 1 92 ? -8.456 14.515 -8.285 1.00 77.69 92 VAL A C 1
ATOM 679 O O . VAL A 1 92 ? -8.256 13.611 -9.098 1.00 77.69 92 VAL A O 1
ATOM 682 N N . PRO A 1 93 ? -7.435 15.180 -7.715 1.00 78.00 93 PRO A N 1
ATOM 683 C CA . PRO A 1 93 ? -6.057 14.823 -8.002 1.00 78.00 93 PRO A CA 1
ATOM 684 C C . PRO A 1 93 ? -5.800 13.387 -7.549 1.00 78.00 93 PRO A C 1
ATOM 686 O O . PRO A 1 93 ? -6.173 12.999 -6.438 1.00 78.00 93 PRO A O 1
ATOM 689 N N . ARG A 1 94 ? -5.135 12.603 -8.405 1.00 80.50 94 ARG A N 1
ATOM 690 C CA . ARG A 1 94 ? -4.713 11.247 -8.045 1.00 80.50 94 ARG A CA 1
ATOM 691 C C . ARG A 1 94 ? -3.881 11.289 -6.760 1.00 80.50 94 ARG A C 1
ATOM 693 O O . ARG A 1 94 ? -2.999 12.149 -6.646 1.00 80.50 94 ARG A O 1
ATOM 700 N N . PRO A 1 95 ? -4.136 10.384 -5.802 1.00 85.94 95 PRO A N 1
ATOM 701 C CA . PRO A 1 95 ? -3.357 10.345 -4.582 1.00 85.94 95 PRO A CA 1
ATOM 702 C C . PRO A 1 95 ? -1.902 10.034 -4.935 1.00 85.94 95 PRO A C 1
ATOM 704 O O . PRO A 1 95 ? -1.598 9.126 -5.700 1.00 85.94 95 PRO A O 1
ATOM 707 N N . THR A 1 96 ? -0.990 10.821 -4.381 1.00 90.38 96 THR A N 1
ATOM 708 C CA . THR A 1 96 ? 0.452 10.617 -4.528 1.00 90.38 96 THR A CA 1
ATOM 709 C C . THR A 1 96 ? 0.997 9.907 -3.296 1.00 90.38 96 THR A C 1
ATOM 711 O O . THR A 1 96 ? 0.422 10.000 -2.208 1.00 90.38 96 THR A O 1
ATOM 714 N N . VAL A 1 97 ? 2.153 9.257 -3.427 1.00 91.81 97 VAL A N 1
ATOM 715 C CA . VAL A 1 97 ? 2.852 8.656 -2.279 1.00 91.81 97 VAL A CA 1
ATOM 716 C C . VAL A 1 97 ? 3.068 9.694 -1.164 1.00 91.81 97 VAL A C 1
ATOM 718 O O . VAL A 1 97 ? 2.796 9.421 0.003 1.00 91.81 97 VAL A O 1
ATOM 721 N N . ALA A 1 98 ? 3.445 10.922 -1.535 1.00 90.19 98 ALA A N 1
ATOM 722 C CA . ALA A 1 98 ? 3.674 12.023 -0.600 1.00 90.19 98 ALA A CA 1
ATOM 723 C C . ALA A 1 98 ? 2.400 12.511 0.113 1.00 90.19 98 ALA A C 1
ATOM 725 O O . ALA A 1 98 ? 2.483 12.964 1.250 1.00 90.19 98 ALA A O 1
ATOM 726 N N . SER A 1 99 ? 1.224 12.420 -0.519 1.00 89.38 99 SER A N 1
ATOM 727 C CA . SER A 1 99 ? -0.045 12.801 0.121 1.00 89.38 99 SER A CA 1
ATOM 728 C C . SER A 1 99 ? -0.618 11.702 1.015 1.00 89.38 99 SER A C 1
ATOM 730 O O . SER A 1 99 ? -1.297 12.006 1.991 1.00 89.38 99 SER A O 1
ATOM 732 N N . VAL A 1 100 ? -0.351 10.433 0.696 1.00 93.44 100 VAL A N 1
ATOM 733 C CA . VAL A 1 100 ? -0.871 9.285 1.458 1.00 93.44 100 VAL A CA 1
ATOM 734 C C . VAL A 1 100 ? -0.032 9.011 2.705 1.00 93.44 100 VAL A C 1
ATOM 736 O O . VAL A 1 100 ? -0.574 8.629 3.738 1.00 93.44 100 VAL A O 1
ATOM 739 N N . GLN A 1 101 ? 1.280 9.256 2.661 1.00 93.44 101 GLN A N 1
ATOM 740 C CA . GLN A 1 101 ? 2.155 8.998 3.805 1.00 93.44 101 GLN A CA 1
ATOM 741 C C . GLN A 1 101 ? 1.720 9.738 5.094 1.00 93.44 101 GLN A C 1
ATOM 743 O O . GLN A 1 101 ? 1.621 9.074 6.125 1.00 93.44 101 GLN A O 1
ATOM 748 N N . PRO A 1 102 ? 1.386 11.047 5.090 1.00 94.12 102 PRO A N 1
ATOM 749 C CA . PRO A 1 102 ? 0.878 11.732 6.283 1.00 94.12 102 PRO A CA 1
ATOM 750 C C . PRO A 1 102 ? -0.442 11.158 6.809 1.00 94.12 102 PRO A C 1
ATOM 752 O O . PRO A 1 102 ? -0.648 11.118 8.021 1.00 94.12 102 PRO A O 1
ATOM 755 N N . LEU A 1 103 ? -1.322 10.694 5.915 1.00 94.38 103 LEU A N 1
ATOM 756 C CA . LEU A 1 103 ? -2.579 10.046 6.290 1.00 94.38 103 LEU A CA 1
ATOM 757 C C . LEU A 1 103 ? -2.312 8.739 7.048 1.00 94.38 103 LEU A C 1
ATOM 759 O O . LEU A 1 103 ? -2.853 8.544 8.135 1.00 94.38 103 LEU A O 1
ATOM 763 N N . LEU A 1 104 ? -1.421 7.889 6.529 1.00 95.88 104 LEU A N 1
ATOM 764 C CA . LEU A 1 104 ? -1.016 6.653 7.206 1.00 95.88 104 LEU A CA 1
ATOM 765 C C . LEU A 1 104 ? -0.337 6.936 8.554 1.00 95.88 104 LEU A C 1
ATOM 767 O O . LEU A 1 104 ? -0.640 6.271 9.540 1.00 95.88 104 LEU A O 1
ATOM 771 N N . THR A 1 105 ? 0.513 7.965 8.638 1.00 96.50 105 THR A N 1
ATOM 772 C CA . THR A 1 105 ? 1.124 8.399 9.908 1.00 96.50 105 THR A CA 1
ATOM 773 C C . THR A 1 105 ? 0.074 8.877 10.916 1.00 96.50 105 THR A C 1
ATOM 775 O O . THR A 1 105 ? 0.187 8.597 12.110 1.00 96.50 105 THR A O 1
ATOM 778 N N . SER A 1 106 ? -0.974 9.574 10.464 1.00 96.25 106 SER A N 1
ATOM 779 C CA . SER A 1 106 ? -2.079 9.995 11.333 1.00 96.25 106 SER A CA 1
ATOM 780 C C . SER A 1 106 ? -2.868 8.799 11.867 1.00 96.25 106 SER A C 1
ATOM 782 O O . SER A 1 106 ? -3.245 8.800 13.037 1.00 96.25 106 SER A O 1
ATOM 784 N N . LEU A 1 107 ? -3.106 7.778 11.038 1.00 96.00 107 LEU A N 1
ATOM 785 C CA . LEU A 1 107 ? -3.767 6.537 11.455 1.00 96.00 107 LEU A CA 1
ATOM 786 C C . LEU A 1 107 ? -2.892 5.716 12.410 1.00 96.00 107 LEU A C 1
ATOM 788 O O . LEU A 1 107 ? -3.389 5.204 13.408 1.00 96.00 107 LEU A O 1
ATOM 792 N N . GLU A 1 108 ? -1.581 5.653 12.170 1.00 95.56 108 GLU A N 1
ATOM 793 C CA . GLU A 1 108 ? -0.625 5.057 13.109 1.00 95.56 108 GLU A CA 1
ATOM 794 C C . GLU A 1 108 ? -0.629 5.801 14.452 1.00 95.56 108 GLU A C 1
ATOM 796 O O . GLU A 1 108 ? -0.652 5.168 15.505 1.00 95.56 108 GLU A O 1
ATOM 801 N N . THR A 1 109 ? -0.688 7.135 14.439 1.00 95.75 109 THR A N 1
ATOM 802 C CA . THR A 1 109 ? -0.798 7.942 15.667 1.00 95.75 109 THR A CA 1
ATOM 803 C C . THR A 1 109 ? -2.101 7.640 16.408 1.00 95.75 109 THR A C 1
ATOM 805 O O . THR A 1 109 ? -2.072 7.354 17.602 1.00 95.75 109 THR A O 1
ATOM 808 N N . LYS A 1 110 ? -3.232 7.587 15.691 1.00 95.12 110 LYS A N 1
ATOM 809 C CA . LYS A 1 110 ? -4.541 7.197 16.241 1.00 95.12 110 LYS A CA 1
ATOM 810 C C . LYS A 1 110 ? -4.509 5.794 16.855 1.00 95.12 110 LYS A C 1
ATOM 812 O O . LYS A 1 110 ? -5.093 5.571 17.913 1.00 95.12 110 LYS A O 1
ATOM 817 N N . LEU A 1 111 ? -3.798 4.856 16.226 1.00 94.56 111 LEU A N 1
ATOM 818 C CA . LEU A 1 111 ? -3.564 3.520 16.768 1.00 94.56 111 LEU A CA 1
ATOM 819 C C . LEU A 1 111 ? -2.776 3.575 18.085 1.00 94.56 111 LEU A C 1
ATOM 821 O O . LEU A 1 111 ? -3.147 2.888 19.035 1.00 94.56 111 LEU A O 1
ATOM 825 N N . GLN A 1 112 ? -1.719 4.391 18.166 1.00 92.81 112 GLN A N 1
ATOM 826 C CA . GLN A 1 112 ? -0.948 4.556 19.406 1.00 92.81 112 GLN A CA 1
ATOM 827 C C . GLN A 1 112 ? -1.776 5.210 20.524 1.00 92.81 112 GLN A C 1
ATOM 829 O O . GLN A 1 112 ? -1.697 4.789 21.676 1.00 92.81 112 GLN A O 1
ATOM 834 N N . GLU A 1 113 ? -2.604 6.199 20.194 1.00 93.12 113 GLU A N 1
ATOM 835 C CA . GLU A 1 113 ? -3.486 6.887 21.147 1.00 93.12 113 GLU A CA 1
ATOM 836 C C . GLU A 1 113 ? -4.638 6.005 21.648 1.00 93.12 113 GLU A C 1
ATOM 838 O O . GLU A 1 113 ? -5.151 6.219 22.745 1.00 93.12 113 GLU A O 1
ATOM 843 N N . ALA A 1 114 ? -5.034 4.986 20.877 1.00 92.75 114 ALA A N 1
ATOM 844 C CA . ALA A 1 114 ? -6.074 4.040 21.272 1.00 92.75 114 ALA A CA 1
ATOM 845 C C . ALA A 1 114 ? -5.626 3.067 22.380 1.00 92.75 114 ALA A C 1
ATOM 847 O O . ALA A 1 114 ? -6.468 2.371 22.961 1.00 92.75 114 ALA A O 1
ATOM 848 N N . PHE A 1 115 ? -4.322 2.982 22.678 1.00 92.12 115 PHE A N 1
ATOM 849 C CA . PHE A 1 115 ? -3.835 2.107 23.740 1.00 92.12 115 PHE A CA 1
ATOM 850 C C . PHE A 1 115 ? -4.348 2.571 25.110 1.00 92.12 115 PHE A C 1
ATOM 852 O O . PHE A 1 115 ? -4.267 3.755 25.444 1.00 92.12 115 PHE A O 1
ATOM 859 N N . PRO A 1 116 ? -4.847 1.650 25.955 1.00 87.69 116 PRO A N 1
ATOM 860 C CA . PRO A 1 116 ? -5.293 2.017 27.288 1.00 87.69 116 PRO A CA 1
ATOM 861 C C . PRO A 1 116 ? -4.112 2.510 28.134 1.00 87.69 116 PRO A C 1
ATOM 863 O O . PRO A 1 116 ? -3.056 1.877 28.186 1.00 87.69 116 PRO A O 1
ATOM 866 N N . TYR A 1 117 ? -4.311 3.612 28.862 1.00 79.38 117 TYR A N 1
ATOM 867 C CA . TYR A 1 117 ? -3.340 4.082 29.846 1.00 79.38 117 TYR A CA 1
ATOM 868 C C . TYR A 1 117 ? -3.251 3.085 31.000 1.00 79.38 117 TYR A C 1
ATOM 870 O O . TYR A 1 117 ? -4.158 2.988 31.828 1.00 79.38 117 TYR A O 1
ATOM 878 N N . THR A 1 118 ? -2.139 2.358 31.079 1.00 75.69 118 THR A N 1
ATOM 879 C CA . THR A 1 118 ? -1.811 1.553 32.256 1.00 75.69 118 THR A CA 1
ATOM 880 C C . THR A 1 118 ? -0.541 2.080 32.913 1.00 75.69 118 THR A C 1
ATOM 882 O O . THR A 1 118 ? 0.352 2.612 32.252 1.00 75.69 118 THR A O 1
ATOM 885 N N . LYS A 1 119 ? -0.434 1.896 34.233 1.00 71.38 119 LYS A N 1
ATOM 886 C CA . LYS A 1 119 ? 0.764 2.253 35.014 1.00 71.38 119 LYS A CA 1
ATOM 887 C C . LYS A 1 119 ? 2.047 1.543 34.549 1.00 71.38 119 LYS A C 1
ATOM 889 O O . LYS A 1 119 ? 3.129 1.966 34.932 1.00 71.38 119 LYS A O 1
ATOM 894 N N . TRP A 1 120 ? 1.924 0.483 33.747 1.00 72.31 120 TRP A N 1
ATOM 895 C CA . TRP A 1 120 ? 3.031 -0.334 33.243 1.00 72.31 120 TRP A CA 1
ATOM 896 C C . TRP A 1 120 ? 3.268 -0.162 31.732 1.00 72.31 120 TRP A C 1
ATOM 898 O O . TRP A 1 120 ? 4.050 -0.909 31.153 1.00 72.31 120 TRP A O 1
ATOM 908 N N . GLY A 1 121 ? 2.617 0.821 31.096 1.00 70.19 121 GLY A N 1
ATOM 909 C CA . GLY A 1 121 ? 2.691 1.054 29.651 1.00 70.19 121 GLY A CA 1
ATOM 910 C C . GLY A 1 121 ? 1.585 0.344 28.854 1.00 70.19 121 GLY A C 1
ATOM 911 O O . GLY A 1 121 ? 0.658 -0.218 29.442 1.00 70.19 121 GLY A O 1
ATOM 912 N N . PRO A 1 122 ? 1.62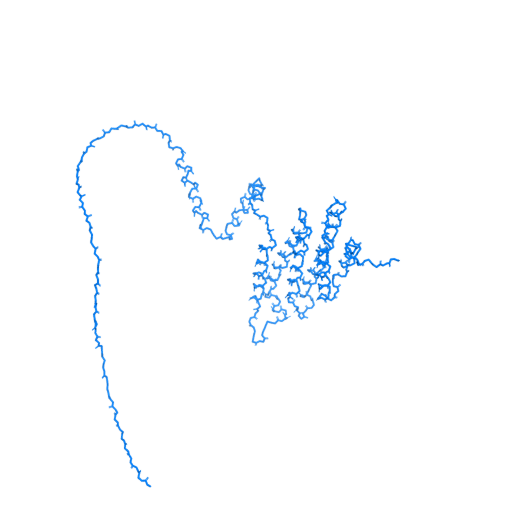3 0.403 27.513 1.00 74.88 122 PRO A N 1
ATOM 913 C CA . PRO A 1 122 ? 0.621 -0.242 26.670 1.00 74.88 122 PRO A CA 1
ATOM 914 C C . PRO A 1 122 ? 0.690 -1.767 26.826 1.00 74.88 122 PRO A C 1
ATOM 916 O O . PRO A 1 122 ? 1.695 -2.387 26.477 1.00 74.88 122 PRO A O 1
ATOM 919 N N . GLY A 1 123 ? -0.380 -2.366 27.353 1.00 82.38 123 GLY A N 1
ATOM 920 C CA . GLY A 1 123 ? -0.509 -3.819 27.449 1.00 82.38 123 GLY A CA 1
ATOM 921 C C . GLY A 1 123 ? -0.559 -4.478 26.068 1.00 82.38 123 GLY A C 1
ATOM 922 O O . GLY A 1 123 ? -1.011 -3.877 25.089 1.00 82.38 123 GLY A O 1
ATOM 923 N N . ARG A 1 124 ? -0.078 -5.722 25.981 1.00 88.94 124 ARG A N 1
ATOM 924 C CA . ARG A 1 124 ? -0.176 -6.589 24.788 1.00 88.94 124 ARG A CA 1
ATOM 925 C C . ARG A 1 124 ? -1.188 -7.724 24.973 1.00 88.94 124 ARG A C 1
ATOM 927 O O . ARG A 1 124 ? -1.216 -8.675 24.192 1.00 88.94 124 ARG A O 1
ATOM 934 N N . ASP A 1 125 ? -2.042 -7.570 25.975 1.00 90.62 125 ASP A N 1
ATOM 935 C CA . ASP A 1 125 ? -3.095 -8.490 26.364 1.00 90.62 125 ASP A CA 1
ATOM 936 C C . ASP A 1 125 ? -4.378 -8.287 25.542 1.00 90.62 125 ASP A C 1
ATOM 938 O O . ASP A 1 125 ? -4.549 -7.295 24.825 1.00 90.62 125 ASP A O 1
ATOM 942 N N . ASP A 1 126 ? -5.320 -9.218 25.683 1.00 90.25 126 ASP A N 1
ATOM 943 C CA . ASP A 1 126 ? -6.571 -9.216 24.921 1.00 90.25 126 ASP A CA 1
ATOM 944 C C . ASP A 1 126 ? -7.439 -7.977 25.182 1.00 90.25 126 ASP A C 1
ATOM 946 O O . ASP A 1 126 ? -8.141 -7.510 24.282 1.00 90.25 126 ASP A O 1
ATOM 950 N N . TYR A 1 127 ? -7.397 -7.399 26.388 1.00 90.38 127 TYR A N 1
ATOM 951 C CA . TYR A 1 127 ? -8.127 -6.160 26.663 1.00 90.38 127 TYR A CA 1
ATOM 952 C C . TYR A 1 127 ? -7.559 -4.993 25.848 1.00 90.38 127 TYR A C 1
ATOM 954 O O . TYR A 1 127 ? -8.317 -4.272 25.192 1.00 90.38 127 TYR A O 1
ATOM 962 N N . SER A 1 128 ? -6.233 -4.829 25.846 1.00 92.38 128 SER A N 1
ATOM 963 C CA . SER A 1 128 ? -5.560 -3.791 25.061 1.00 92.38 128 SER A CA 1
ATOM 964 C C . SER A 1 128 ? -5.777 -3.994 23.562 1.00 92.38 128 SER A C 1
ATOM 966 O O . SER A 1 128 ? -6.064 -3.025 22.860 1.00 92.38 128 SER A O 1
ATOM 968 N N . PHE A 1 129 ? -5.740 -5.243 23.083 1.00 93.88 129 PHE A N 1
ATOM 969 C CA . PHE A 1 129 ? -6.057 -5.568 21.692 1.00 93.88 129 PHE A CA 1
ATOM 970 C C . PHE A 1 129 ? -7.467 -5.119 21.310 1.00 93.88 129 PHE A C 1
ATOM 972 O O . PHE A 1 129 ? -7.627 -4.359 20.361 1.00 93.88 129 PHE A O 1
ATOM 979 N N . ASN A 1 130 ? -8.491 -5.516 22.072 1.00 93.75 130 ASN A N 1
ATOM 980 C CA . ASN A 1 130 ? -9.881 -5.166 21.763 1.00 93.75 130 ASN A CA 1
ATOM 981 C C . ASN A 1 130 ? -10.133 -3.649 21.756 1.00 93.75 130 ASN A C 1
ATOM 983 O O . ASN A 1 130 ? -11.013 -3.177 21.038 1.00 93.75 130 ASN A O 1
ATOM 987 N N . ARG A 1 131 ? -9.361 -2.877 22.532 1.00 93.38 131 ARG A N 1
ATOM 988 C CA . ARG A 1 131 ? -9.419 -1.408 22.522 1.00 93.38 131 ARG A CA 1
ATOM 989 C C . ARG A 1 131 ? -8.848 -0.807 21.248 1.00 93.38 131 ARG A C 1
ATOM 991 O O . ARG A 1 131 ? -9.472 0.084 20.679 1.00 93.38 131 ARG A O 1
ATOM 998 N N . VAL A 1 132 ? -7.684 -1.280 20.811 1.00 94.81 132 VAL A N 1
ATOM 999 C CA . VAL A 1 132 ? -7.007 -0.720 19.634 1.00 94.81 132 VAL A CA 1
ATOM 1000 C C . VAL A 1 132 ? -7.484 -1.325 18.321 1.00 94.81 132 VAL A C 1
ATOM 1002 O O . VAL A 1 132 ? -7.250 -0.735 17.270 1.00 94.81 132 VAL A O 1
ATOM 1005 N N . LYS A 1 133 ? -8.154 -2.482 18.371 1.00 94.56 133 LYS A N 1
ATOM 1006 C CA . LYS A 1 133 ? -8.598 -3.253 17.208 1.00 94.56 133 LYS A CA 1
ATOM 1007 C C . LYS A 1 133 ? -9.282 -2.391 16.137 1.00 94.56 133 LYS A C 1
ATOM 1009 O O . LYS A 1 133 ? -8.847 -2.497 14.998 1.00 94.56 133 LYS A O 1
ATOM 1014 N N . PRO A 1 134 ? -10.226 -1.482 16.455 1.00 96.06 134 PRO A N 1
ATOM 1015 C CA . PRO A 1 134 ? -10.847 -0.641 15.430 1.00 96.06 134 PRO A CA 1
ATOM 1016 C C . PRO A 1 134 ? -9.847 0.264 14.692 1.00 96.06 134 PRO A C 1
ATOM 1018 O O . PRO A 1 134 ? -9.902 0.374 13.474 1.00 96.06 134 PRO A O 1
ATOM 1021 N N . ALA A 1 135 ? -8.904 0.881 15.413 1.00 95.62 135 ALA A N 1
ATOM 1022 C CA . ALA A 1 135 ? -7.875 1.729 14.806 1.00 95.62 135 ALA A CA 1
ATOM 1023 C C . ALA A 1 135 ? -6.832 0.906 14.030 1.00 95.62 135 ALA A C 1
ATOM 1025 O O . ALA A 1 135 ? -6.286 1.369 13.031 1.00 95.62 135 ALA A O 1
ATOM 1026 N N . LEU A 1 136 ? -6.557 -0.321 14.485 1.00 96.06 136 LEU A N 1
ATOM 1027 C CA . LEU A 1 136 ? -5.668 -1.255 13.800 1.00 96.06 136 LEU A CA 1
ATOM 1028 C C . LEU A 1 136 ? -6.279 -1.730 12.479 1.00 96.06 136 LEU A C 1
ATOM 1030 O O . LEU A 1 136 ? -5.591 -1.715 11.464 1.00 96.06 136 LEU A O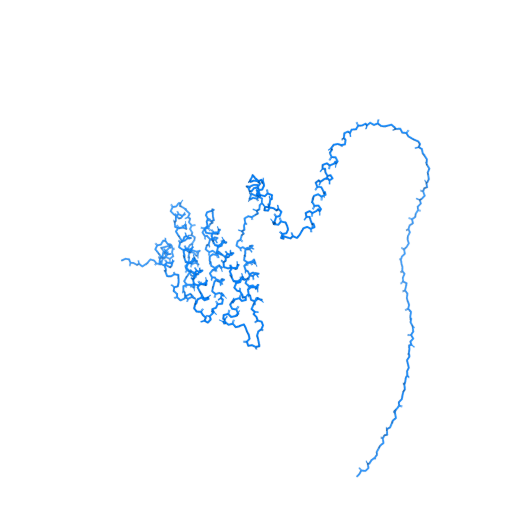 1
ATOM 1034 N N . GLU A 1 137 ? -7.550 -2.130 12.491 1.00 96.12 137 GLU A N 1
ATOM 1035 C CA . GLU A 1 137 ? -8.282 -2.561 11.296 1.00 96.12 137 GLU A CA 1
ATOM 1036 C C . GLU A 1 137 ? -8.383 -1.423 10.276 1.00 96.12 137 GLU A C 1
ATOM 1038 O O . GLU A 1 137 ? -8.026 -1.632 9.122 1.00 96.12 137 GLU A O 1
ATOM 1043 N N . GLU A 1 138 ? -8.728 -0.205 10.708 1.00 96.62 138 GLU A N 1
ATOM 1044 C CA . GLU A 1 138 ? -8.776 0.984 9.842 1.00 96.62 138 GLU A CA 1
ATOM 1045 C C . GLU A 1 138 ? -7.420 1.280 9.178 1.00 96.62 138 GLU A C 1
ATOM 1047 O O . GLU A 1 138 ? -7.360 1.570 7.980 1.00 96.62 138 GLU A O 1
ATOM 1052 N N . LEU A 1 139 ? -6.315 1.179 9.930 1.00 96.81 139 LEU A N 1
ATOM 1053 C CA . LEU A 1 139 ? -4.970 1.350 9.378 1.00 96.81 139 LEU A CA 1
ATOM 1054 C C . LEU A 1 139 ? -4.633 0.249 8.365 1.00 96.81 139 LEU A C 1
ATOM 1056 O O . LEU A 1 139 ? -4.116 0.557 7.294 1.00 96.81 139 LEU A O 1
ATOM 1060 N N . VAL A 1 140 ? -4.906 -1.018 8.690 1.00 96.75 140 VAL A N 1
ATOM 1061 C CA . VAL A 1 140 ? -4.604 -2.169 7.820 1.00 96.75 140 VAL A CA 1
ATOM 1062 C C . VAL A 1 140 ? -5.430 -2.125 6.532 1.00 96.75 140 VAL A C 1
ATOM 1064 O O . VAL A 1 140 ? -4.884 -2.362 5.453 1.00 96.75 140 VAL A O 1
ATOM 1067 N N . GLU A 1 141 ? -6.715 -1.788 6.626 1.00 96.50 141 GLU A N 1
ATOM 1068 C CA . GLU A 1 141 ? -7.622 -1.625 5.486 1.00 96.50 141 GLU A CA 1
ATOM 1069 C C . GLU A 1 141 ? -7.146 -0.490 4.576 1.00 96.50 141 GLU A C 1
ATOM 1071 O O . GLU A 1 141 ? -6.816 -0.729 3.415 1.00 96.50 141 GLU A O 1
ATOM 1076 N N . THR A 1 142 ? -6.956 0.712 5.134 1.00 95.31 142 THR A N 1
ATOM 1077 C CA . THR A 1 142 ? -6.479 1.883 4.378 1.00 95.31 142 THR A CA 1
ATOM 1078 C C . THR A 1 142 ? -5.127 1.610 3.711 1.00 95.31 142 THR A C 1
ATOM 1080 O O . THR A 1 142 ? -4.894 1.979 2.557 1.00 95.31 142 THR A O 1
ATOM 1083 N N . LEU A 1 143 ? -4.212 0.945 4.422 1.00 97.06 143 LEU A N 1
ATOM 1084 C CA . LEU A 1 143 ? -2.910 0.567 3.885 1.00 97.06 143 LEU A CA 1
ATOM 1085 C C . LEU A 1 143 ? -3.042 -0.402 2.705 1.00 97.06 143 LEU A C 1
ATOM 1087 O O . LEU A 1 143 ? -2.344 -0.248 1.700 1.00 97.06 143 LEU A O 1
ATOM 1091 N N . THR A 1 144 ? -3.940 -1.381 2.813 1.00 96.62 144 THR A N 1
ATOM 1092 C CA . THR A 1 144 ? -4.201 -2.369 1.758 1.00 96.62 144 THR A CA 1
ATOM 1093 C C . THR A 1 144 ? -4.817 -1.709 0.526 1.00 96.62 144 THR A C 1
ATOM 1095 O O . THR A 1 144 ? -4.353 -1.960 -0.588 1.00 96.62 144 THR A O 1
ATOM 1098 N N . ASP A 1 145 ? -5.777 -0.802 0.711 1.00 94.81 145 ASP A N 1
ATOM 1099 C CA . ASP A 1 145 ? -6.434 -0.069 -0.375 1.00 94.81 145 ASP A CA 1
ATOM 1100 C C . ASP A 1 145 ? -5.446 0.769 -1.184 1.00 94.81 145 ASP A C 1
ATOM 1102 O O . ASP A 1 145 ? -5.393 0.676 -2.416 1.00 94.81 145 ASP A O 1
ATOM 1106 N N . TYR A 1 146 ? -4.597 1.545 -0.504 1.00 95.81 146 TYR A N 1
ATOM 1107 C CA . TYR A 1 146 ? -3.566 2.317 -1.193 1.00 95.81 146 TYR A CA 1
ATOM 1108 C C . TYR A 1 146 ? -2.488 1.422 -1.806 1.00 95.81 146 TYR A C 1
ATOM 1110 O O . TYR A 1 146 ? -1.984 1.740 -2.883 1.00 95.81 146 TYR A O 1
ATOM 1118 N N . THR A 1 147 ? -2.172 0.274 -1.198 1.00 96.62 147 THR A N 1
ATOM 1119 C CA . THR A 1 147 ? -1.258 -0.697 -1.820 1.00 96.62 147 THR A CA 1
ATOM 1120 C C . THR A 1 147 ? -1.834 -1.208 -3.135 1.00 96.62 147 THR A C 1
ATOM 1122 O O . THR A 1 147 ? -1.134 -1.225 -4.150 1.00 96.62 147 THR A O 1
ATOM 1125 N N . ASN A 1 148 ? -3.122 -1.551 -3.166 1.00 95.50 148 ASN A N 1
ATOM 1126 C CA . ASN A 1 148 ? -3.789 -1.952 -4.398 1.00 95.50 148 ASN A CA 1
ATOM 1127 C C . ASN A 1 148 ? -3.817 -0.816 -5.431 1.00 95.50 148 ASN A C 1
ATOM 1129 O O . ASN A 1 148 ? -3.550 -1.055 -6.610 1.00 95.50 148 ASN A O 1
ATOM 1133 N N . HIS A 1 149 ? -4.079 0.421 -4.997 1.00 93.06 149 HIS A N 1
ATOM 1134 C CA . HIS A 1 149 ? -4.058 1.598 -5.865 1.00 93.06 149 HIS A CA 1
ATOM 1135 C C . HIS A 1 149 ? -2.693 1.785 -6.543 1.00 93.06 149 HIS A C 1
ATOM 1137 O O . HIS A 1 149 ? -2.619 1.839 -7.770 1.00 93.06 149 HIS A O 1
ATOM 1143 N N . PHE A 1 150 ? -1.607 1.817 -5.763 1.00 95.12 150 PHE A N 1
ATOM 1144 C CA . PHE A 1 150 ? -0.261 2.079 -6.281 1.00 95.12 150 PHE A CA 1
ATOM 1145 C C . PHE A 1 150 ? 0.369 0.894 -7.025 1.00 95.12 150 PHE A C 1
ATOM 1147 O O . PHE A 1 150 ? 1.379 1.068 -7.707 1.00 95.12 150 PHE A O 1
ATOM 1154 N N . THR A 1 151 ? -0.206 -0.307 -6.921 1.00 94.06 151 THR A N 1
ATOM 1155 C CA . THR A 1 151 ? 0.231 -1.508 -7.662 1.00 94.06 151 THR A CA 1
ATOM 1156 C C . THR A 1 151 ? -0.681 -1.854 -8.839 1.00 94.06 151 THR A C 1
ATOM 1158 O O . THR A 1 151 ? -0.532 -2.916 -9.450 1.00 94.06 151 THR A O 1
ATOM 1161 N N . SER A 1 152 ? -1.640 -0.987 -9.163 1.00 91.19 152 SER A N 1
ATOM 1162 C CA . SER A 1 152 ? -2.542 -1.163 -10.300 1.00 91.19 152 SER A CA 1
ATOM 1163 C C . SER A 1 152 ? -2.196 -0.194 -11.439 1.00 91.19 152 SER A C 1
ATOM 1165 O O . SER A 1 152 ? -1.675 0.895 -11.193 1.00 91.19 152 SER A O 1
ATOM 1167 N N . PRO A 1 153 ? -2.462 -0.552 -12.709 1.00 84.94 153 PRO A N 1
ATOM 1168 C CA . PRO A 1 153 ? -2.242 0.358 -13.831 1.00 84.94 153 PRO A CA 1
ATOM 1169 C C . PRO A 1 153 ? -3.019 1.679 -13.664 1.00 84.94 153 PRO A C 1
ATOM 1171 O O . PRO A 1 153 ? -4.130 1.668 -13.127 1.00 84.94 153 PRO A O 1
ATOM 1174 N N . PRO A 1 154 ? -2.491 2.824 -14.139 1.00 86.44 154 PRO A N 1
ATOM 1175 C CA . PRO A 1 154 ? -1.321 3.005 -15.005 1.00 86.44 154 PRO A CA 1
ATOM 1176 C C . PRO A 1 154 ? -0.004 3.300 -14.257 1.00 86.44 154 PRO A C 1
ATOM 1178 O O . PRO A 1 154 ? 0.905 3.885 -14.847 1.00 86.44 154 PRO A O 1
ATOM 1181 N N . GLU A 1 155 ? 0.114 2.940 -12.976 1.00 88.62 155 GLU A N 1
ATOM 1182 C CA . GLU A 1 155 ? 1.247 3.362 -12.143 1.00 88.62 155 GLU A CA 1
ATOM 1183 C C . GLU A 1 155 ? 2.615 2.904 -12.682 1.00 88.62 155 GLU A C 1
ATOM 1185 O O . GLU A 1 155 ? 2.775 1.836 -13.288 1.00 88.62 155 GLU A O 1
ATOM 1190 N N . PHE A 1 156 ? 3.632 3.749 -12.490 1.00 91.50 156 PHE A N 1
ATOM 1191 C CA . PHE A 1 156 ? 5.009 3.417 -12.852 1.00 91.50 156 PHE A CA 1
ATOM 1192 C C . PHE A 1 156 ? 5.635 2.519 -11.780 1.00 91.50 156 PHE A C 1
ATOM 1194 O O . PHE A 1 156 ? 5.451 2.798 -10.594 1.00 91.50 156 PHE A O 1
ATOM 1201 N N . PRO A 1 157 ? 6.461 1.522 -12.155 1.00 93.19 157 PRO A N 1
ATOM 1202 C CA . PRO A 1 157 ? 7.096 0.628 -11.185 1.00 93.19 157 PRO A CA 1
ATOM 1203 C C . PRO A 1 157 ? 7.855 1.349 -10.072 1.00 93.19 157 PRO A C 1
ATOM 1205 O O . PRO A 1 157 ? 7.771 0.950 -8.918 1.00 93.19 157 PRO A O 1
ATOM 1208 N N . THR A 1 158 ? 8.532 2.460 -10.378 1.00 93.62 158 THR A N 1
ATOM 1209 C CA . THR A 1 158 ? 9.198 3.294 -9.363 1.00 93.62 158 THR A CA 1
ATOM 1210 C C . THR A 1 158 ? 8.239 3.758 -8.268 1.00 93.62 158 THR A C 1
ATOM 1212 O O . THR A 1 158 ? 8.594 3.710 -7.092 1.00 93.62 158 THR A O 1
ATOM 1215 N N . THR A 1 159 ? 7.026 4.176 -8.636 1.00 94.75 159 THR A N 1
ATOM 1216 C CA . THR A 1 159 ? 5.984 4.604 -7.694 1.00 94.75 159 THR A CA 1
ATOM 1217 C C . THR A 1 159 ? 5.476 3.417 -6.884 1.00 94.75 159 THR A C 1
ATOM 1219 O O . THR A 1 159 ? 5.425 3.503 -5.658 1.00 94.75 159 THR A O 1
ATOM 1222 N N . SER A 1 160 ? 5.180 2.295 -7.550 1.00 96.31 160 SER A N 1
ATOM 1223 C CA . SER A 1 160 ? 4.711 1.066 -6.903 1.00 96.31 160 SER A CA 1
ATOM 1224 C C . SER A 1 160 ? 5.711 0.558 -5.863 1.00 96.31 160 SER A C 1
ATOM 1226 O O . SER A 1 160 ? 5.344 0.363 -4.708 1.00 96.31 160 SER A O 1
ATOM 1228 N N . PHE A 1 161 ? 6.990 0.420 -6.227 1.00 97.19 161 PHE A N 1
ATOM 1229 C CA . PHE A 1 161 ? 8.044 -0.033 -5.315 1.00 97.19 161 PHE A CA 1
ATOM 1230 C C . PHE A 1 161 ? 8.315 0.958 -4.177 1.00 97.19 161 PHE A C 1
ATOM 1232 O O . PHE A 1 161 ? 8.535 0.534 -3.042 1.00 97.19 161 PHE A O 1
ATOM 1239 N N . SER A 1 162 ? 8.256 2.268 -4.446 1.00 96.38 162 SER A N 1
ATOM 1240 C CA . SER A 1 162 ? 8.415 3.290 -3.400 1.00 96.38 162 SER A CA 1
ATOM 1241 C C . SER A 1 162 ? 7.294 3.204 -2.366 1.00 96.38 162 SER A C 1
ATOM 1243 O O . SER A 1 162 ? 7.554 3.247 -1.164 1.00 96.38 162 SER A O 1
ATOM 1245 N N . PHE A 1 163 ? 6.047 3.043 -2.821 1.00 97.25 163 PHE A N 1
ATOM 1246 C CA . PHE A 1 163 ? 4.914 2.883 -1.917 1.00 97.25 163 PHE A CA 1
ATOM 1247 C C . PHE A 1 163 ? 4.967 1.551 -1.165 1.00 97.25 163 PHE A C 1
ATOM 1249 O O . PHE A 1 163 ? 4.758 1.537 0.044 1.00 97.25 163 PHE A O 1
ATOM 1256 N N . LEU A 1 164 ? 5.299 0.445 -1.839 1.00 97.75 164 LEU A N 1
ATOM 1257 C CA . LEU A 1 164 ? 5.434 -0.870 -1.206 1.00 97.75 164 LEU A CA 1
ATOM 1258 C C . LEU A 1 164 ? 6.486 -0.878 -0.097 1.00 97.75 164 LEU A C 1
ATOM 1260 O O . LEU A 1 164 ? 6.253 -1.468 0.960 1.00 97.75 164 LEU A O 1
ATOM 1264 N N . HIS A 1 165 ? 7.609 -0.187 -0.298 1.00 97.62 165 HIS A N 1
ATOM 1265 C CA . HIS A 1 165 ? 8.610 0.006 0.748 1.00 97.62 165 HIS A CA 1
ATOM 1266 C C . HIS A 1 165 ? 8.010 0.705 1.978 1.00 97.62 165 HIS A C 1
ATOM 1268 O O . HIS A 1 165 ? 8.099 0.188 3.093 1.00 97.62 165 HIS A O 1
ATOM 1274 N N . ILE A 1 166 ? 7.322 1.835 1.775 1.00 97.00 166 ILE A N 1
ATOM 1275 C CA . ILE A 1 166 ? 6.658 2.580 2.856 1.00 97.00 166 ILE A CA 1
ATOM 1276 C C . ILE A 1 166 ? 5.618 1.702 3.556 1.00 97.00 166 ILE A C 1
ATOM 1278 O O . ILE A 1 166 ? 5.610 1.617 4.784 1.00 97.00 166 ILE A O 1
ATOM 1282 N N . ALA A 1 167 ? 4.765 1.021 2.792 1.00 97.44 167 ALA A N 1
ATOM 1283 C CA . ALA A 1 167 ? 3.701 0.193 3.336 1.00 97.44 167 ALA A CA 1
ATOM 1284 C C . ALA A 1 167 ? 4.243 -0.966 4.179 1.00 97.44 167 ALA A C 1
ATOM 1286 O O . ALA A 1 167 ? 3.733 -1.254 5.265 1.00 97.44 167 ALA A O 1
ATOM 1287 N N . THR A 1 168 ? 5.339 -1.574 3.729 1.00 97.69 168 THR A N 1
ATOM 1288 C CA . THR A 1 168 ? 6.010 -2.643 4.469 1.00 97.69 168 THR A CA 1
ATOM 1289 C C . THR A 1 168 ? 6.668 -2.116 5.749 1.00 97.69 168 THR A C 1
ATOM 1291 O O . THR A 1 168 ? 6.577 -2.768 6.790 1.00 97.69 168 THR A O 1
ATOM 1294 N N . GLU A 1 169 ? 7.235 -0.902 5.742 1.00 97.50 169 GLU A N 1
ATOM 1295 C CA . GLU A 1 169 ? 7.719 -0.251 6.969 1.00 97.50 169 GLU A CA 1
ATOM 1296 C C . GLU A 1 169 ? 6.592 0.022 7.981 1.00 97.50 169 GLU A C 1
ATOM 1298 O O . GLU A 1 169 ? 6.809 -0.165 9.179 1.00 97.50 169 GLU A O 1
ATOM 1303 N N . PHE A 1 170 ? 5.389 0.415 7.543 1.00 96.75 170 PHE A N 1
ATOM 1304 C CA . PHE A 1 170 ? 4.224 0.518 8.439 1.00 96.75 170 PHE A CA 1
ATOM 1305 C C . PHE A 1 170 ? 3.839 -0.847 9.021 1.00 96.75 170 PHE A C 1
ATOM 1307 O O . PHE A 1 170 ? 3.647 -0.963 10.231 1.00 96.75 170 PHE A O 1
ATOM 1314 N N . CYS A 1 171 ? 3.803 -1.897 8.193 1.00 96.75 171 CYS A N 1
ATOM 1315 C CA . CYS A 1 171 ? 3.526 -3.261 8.652 1.00 96.75 171 CYS A CA 1
ATOM 1316 C C . CYS A 1 171 ? 4.529 -3.726 9.723 1.00 96.75 171 CYS A C 1
ATOM 1318 O O . CYS A 1 171 ? 4.136 -4.293 10.746 1.00 96.75 171 CYS A O 1
ATOM 1320 N N . HIS A 1 172 ? 5.822 -3.427 9.548 1.00 96.44 172 HIS A N 1
ATOM 1321 C CA . HIS A 1 172 ? 6.852 -3.748 10.539 1.00 96.44 172 HIS A CA 1
ATOM 1322 C C . HIS A 1 172 ? 6.581 -3.113 11.910 1.00 96.44 172 HIS A C 1
ATOM 1324 O O . HIS A 1 172 ? 6.787 -3.776 12.933 1.00 96.44 172 HIS A O 1
ATOM 1330 N N . ARG A 1 173 ? 6.085 -1.869 11.937 1.00 95.31 173 ARG A N 1
ATOM 1331 C CA . ARG A 1 173 ? 5.807 -1.105 13.166 1.00 95.31 173 ARG A CA 1
ATOM 1332 C C . ARG A 1 173 ? 4.505 -1.488 13.869 1.00 95.31 173 ARG A C 1
ATOM 1334 O O . ARG A 1 173 ? 4.296 -1.076 15.010 1.00 95.31 173 ARG A O 1
ATOM 1341 N N . LEU A 1 174 ? 3.656 -2.305 13.243 1.00 94.69 174 LEU A N 1
ATOM 1342 C CA . LEU A 1 174 ? 2.450 -2.809 13.894 1.00 94.69 174 LEU A CA 1
ATOM 1343 C C . LEU A 1 174 ? 2.788 -3.591 15.175 1.00 94.69 174 LEU A C 1
ATOM 1345 O O . LEU A 1 174 ? 3.816 -4.277 15.237 1.00 94.69 174 LEU A O 1
ATOM 1349 N N . PRO A 1 175 ? 1.927 -3.528 16.201 1.00 92.88 175 PRO A N 1
ATOM 1350 C CA . PRO A 1 175 ? 2.171 -4.198 17.468 1.00 92.88 175 PRO A CA 1
ATOM 1351 C C . PRO A 1 175 ? 2.174 -5.723 17.325 1.00 92.88 175 PRO A C 1
ATOM 1353 O O . PRO A 1 175 ? 1.413 -6.280 16.537 1.00 92.88 175 PRO A O 1
ATOM 1356 N N . ASN A 1 176 ? 3.012 -6.388 18.122 1.00 93.06 176 ASN A N 1
ATOM 1357 C CA . ASN A 1 176 ? 2.900 -7.823 18.368 1.00 93.06 176 ASN A CA 1
ATOM 1358 C C . ASN A 1 176 ? 2.131 -8.028 19.680 1.00 93.06 176 ASN A C 1
ATOM 1360 O O . ASN A 1 176 ? 2.409 -7.343 20.667 1.00 93.06 176 ASN A O 1
ATOM 1364 N N . TRP A 1 177 ? 1.180 -8.953 19.673 1.00 94.38 177 TRP A N 1
ATOM 1365 C CA . TRP A 1 177 ? 0.301 -9.283 20.795 1.00 94.38 177 TRP A CA 1
ATOM 1366 C C . TRP A 1 177 ? 0.730 -10.580 21.476 1.00 94.38 177 TRP A C 1
ATOM 1368 O O . TRP A 1 177 ? 1.351 -11.431 20.838 1.00 94.38 177 TRP A O 1
ATOM 1378 N N . ASP A 1 178 ? 0.353 -10.758 22.741 1.00 92.31 178 ASP A N 1
ATOM 1379 C CA . ASP A 1 178 ? 0.666 -11.982 23.492 1.00 92.31 178 ASP A CA 1
ATOM 1380 C C . ASP A 1 178 ? -0.106 -13.191 22.935 1.00 92.31 178 ASP A C 1
ATOM 1382 O O . ASP A 1 178 ? 0.410 -14.306 22.854 1.00 92.31 178 ASP A O 1
ATOM 1386 N N . SER A 1 179 ? -1.346 -12.957 22.494 1.00 91.88 179 SER A N 1
ATOM 1387 C CA . SER A 1 179 ? -2.180 -13.960 21.833 1.00 91.88 179 SER A CA 1
ATOM 1388 C C . SER A 1 179 ? -1.822 -14.091 20.352 1.00 91.88 179 SER A C 1
ATOM 1390 O O . SER A 1 179 ? -1.851 -13.118 19.595 1.00 91.88 179 SER A O 1
ATOM 1392 N N . ALA A 1 180 ? -1.545 -15.319 19.907 1.00 91.94 180 ALA A N 1
ATOM 1393 C CA . ALA A 1 180 ? -1.247 -15.618 18.507 1.00 91.94 180 ALA A CA 1
ATOM 1394 C C . ALA A 1 180 ? -2.397 -15.227 17.559 1.00 91.94 180 ALA A C 1
ATOM 1396 O O . ALA A 1 180 ? -2.131 -14.698 16.483 1.00 91.94 180 ALA A O 1
ATOM 1397 N N . ALA A 1 181 ? -3.655 -15.399 17.984 1.00 92.75 181 ALA A N 1
ATOM 1398 C CA . ALA A 1 181 ? -4.832 -15.048 17.185 1.00 92.75 181 ALA A CA 1
ATOM 1399 C C . ALA A 1 181 ? -4.886 -13.543 16.865 1.00 92.75 181 ALA A C 1
ATOM 1401 O O . ALA A 1 181 ? -5.193 -13.138 15.748 1.00 92.75 181 ALA A O 1
ATOM 1402 N N . ASN A 1 182 ? -4.491 -12.690 17.813 1.00 92.12 182 ASN A N 1
ATOM 1403 C CA . ASN A 1 182 ? -4.488 -11.236 17.618 1.00 92.12 182 ASN A CA 1
ATOM 1404 C C . ASN A 1 182 ? -3.384 -10.777 16.643 1.00 92.12 182 ASN A C 1
ATOM 1406 O O . ASN A 1 182 ? -3.459 -9.685 16.078 1.00 92.12 182 ASN A O 1
ATOM 1410 N N . ASN A 1 183 ? -2.363 -11.611 16.417 1.00 94.44 183 ASN A N 1
ATOM 1411 C CA . ASN A 1 183 ? -1.301 -11.358 15.441 1.00 94.44 183 ASN A CA 1
ATOM 1412 C C . ASN A 1 183 ? -1.679 -11.777 14.011 1.00 94.44 183 ASN A C 1
ATOM 1414 O O . ASN A 1 183 ? -0.928 -11.474 13.080 1.00 94.44 183 ASN A O 1
ATOM 1418 N N . GLU A 1 184 ? -2.828 -12.431 13.808 1.00 94.38 184 GLU A N 1
ATOM 1419 C CA . GLU A 1 184 ? -3.281 -12.852 12.478 1.00 94.38 184 GLU A CA 1
ATOM 1420 C C . GLU A 1 184 ? -3.442 -11.666 11.530 1.00 94.38 184 GLU A C 1
ATOM 1422 O O . GLU A 1 184 ? -3.019 -11.759 10.383 1.00 94.38 184 GLU A O 1
ATOM 1427 N N . LEU A 1 185 ? -3.949 -10.521 12.007 1.00 92.94 185 LEU A N 1
ATOM 1428 C CA . LEU A 1 185 ? -4.069 -9.304 11.193 1.00 92.94 185 LEU A CA 1
ATOM 1429 C C . LEU A 1 185 ? -2.719 -8.881 10.600 1.00 92.94 185 LEU A C 1
ATOM 1431 O O . LEU A 1 185 ? -2.607 -8.645 9.398 1.00 92.94 185 LEU A O 1
ATOM 1435 N N . LYS A 1 186 ? -1.672 -8.844 11.431 1.00 95.31 186 LYS A N 1
ATOM 1436 C CA . LYS A 1 186 ? -0.315 -8.490 10.998 1.00 95.31 186 LYS A CA 1
ATOM 1437 C C . LYS A 1 186 ? 0.277 -9.557 10.073 1.00 95.31 186 LYS A C 1
ATOM 1439 O O . LYS A 1 186 ? 0.907 -9.219 9.076 1.00 95.31 186 LYS A O 1
ATOM 1444 N N . SER A 1 187 ? 0.070 -10.840 10.379 1.00 95.50 187 SER A N 1
ATOM 1445 C CA . SER A 1 187 ? 0.547 -11.944 9.535 1.00 95.50 187 SER A CA 1
ATOM 1446 C C . SER A 1 187 ? -0.113 -11.940 8.155 1.00 95.50 187 SER A C 1
ATOM 1448 O O . SER A 1 187 ? 0.575 -12.094 7.148 1.00 95.50 187 SER A O 1
ATOM 1450 N N . ASN A 1 188 ? -1.424 -11.715 8.097 1.00 96.00 188 ASN A N 1
ATOM 1451 C CA . ASN A 1 188 ? -2.173 -11.630 6.849 1.00 96.00 188 ASN A CA 1
ATOM 1452 C C . ASN A 1 188 ? -1.744 -10.410 6.036 1.00 96.00 188 ASN A C 1
ATOM 1454 O O . ASN A 1 188 ? -1.538 -10.539 4.835 1.00 96.00 188 ASN A O 1
ATOM 1458 N N . LEU A 1 189 ? -1.511 -9.262 6.683 1.00 96.69 189 LEU A N 1
ATOM 1459 C CA . LEU A 1 189 ? -0.977 -8.089 5.997 1.00 96.69 189 LEU A CA 1
ATOM 1460 C C . LEU A 1 189 ? 0.399 -8.365 5.369 1.00 96.69 189 LEU A C 1
ATOM 1462 O O . LEU A 1 189 ? 0.613 -7.976 4.226 1.00 96.69 189 LEU A O 1
ATOM 1466 N N . TYR A 1 190 ? 1.312 -9.065 6.056 1.00 97.38 190 TYR A N 1
ATOM 1467 C CA . TYR A 1 190 ? 2.592 -9.456 5.447 1.00 97.38 190 TYR A CA 1
ATOM 1468 C C . TYR A 1 190 ? 2.410 -10.319 4.198 1.00 97.38 190 TYR A C 1
ATOM 1470 O O . TYR A 1 190 ? 3.058 -10.045 3.192 1.00 97.38 190 TYR A O 1
ATOM 1478 N N . LYS A 1 191 ? 1.520 -11.318 4.245 1.00 96.81 191 LYS A N 1
ATOM 1479 C CA . LYS A 1 191 ? 1.225 -12.178 3.087 1.00 96.81 191 LYS A CA 1
ATOM 1480 C C . LYS A 1 191 ? 0.664 -11.368 1.921 1.00 96.81 191 LYS A C 1
ATOM 1482 O O . LYS A 1 191 ? 1.178 -11.461 0.813 1.00 96.81 191 LYS A O 1
ATOM 1487 N N . SER A 1 192 ? -0.321 -10.510 2.185 1.00 97.12 192 SER A N 1
ATOM 1488 C CA . SER A 1 192 ? -0.883 -9.622 1.164 1.00 97.12 192 SER A CA 1
ATOM 1489 C C . SER A 1 192 ? 0.190 -8.710 0.568 1.00 97.12 192 SER A C 1
ATOM 1491 O O . SER A 1 192 ? 0.267 -8.551 -0.647 1.00 97.12 192 SER A O 1
ATOM 1493 N N . LEU A 1 193 ? 1.059 -8.125 1.400 1.00 97.69 193 LEU A N 1
ATOM 1494 C CA . LEU A 1 193 ? 2.166 -7.300 0.921 1.00 97.69 193 LEU A CA 1
ATOM 1495 C C . LEU A 1 193 ? 3.143 -8.107 0.060 1.00 97.69 193 LEU A C 1
ATOM 1497 O O . LEU A 1 193 ? 3.551 -7.600 -0.981 1.00 97.69 193 LEU A O 1
ATOM 1501 N N . GLU A 1 194 ? 3.493 -9.342 0.433 1.00 97.75 194 GLU A N 1
ATOM 1502 C CA . GLU A 1 194 ? 4.332 -10.222 -0.397 1.00 97.75 194 GLU A CA 1
ATOM 1503 C C . GLU A 1 194 ? 3.710 -10.433 -1.787 1.00 97.75 194 GLU A C 1
ATOM 1505 O O . GLU A 1 194 ? 4.390 -10.256 -2.802 1.00 97.75 194 GLU A O 1
ATOM 1510 N N . GLU A 1 195 ? 2.409 -10.718 -1.853 1.00 97.75 195 GLU A N 1
ATOM 1511 C CA . GLU A 1 195 ? 1.682 -10.855 -3.120 1.00 97.75 195 GLU A CA 1
ATOM 1512 C C . GLU A 1 195 ? 1.733 -9.569 -3.957 1.00 97.75 195 GLU A C 1
ATOM 1514 O O . GLU A 1 195 ? 1.959 -9.619 -5.171 1.00 97.75 195 GLU A O 1
ATOM 1519 N N . TYR A 1 196 ? 1.591 -8.401 -3.323 1.00 97.88 196 TYR A N 1
ATOM 1520 C CA . TYR A 1 196 ? 1.714 -7.114 -4.008 1.00 97.88 196 TYR A CA 1
ATOM 1521 C C . TYR A 1 196 ? 3.138 -6.829 -4.500 1.00 97.88 196 TYR A C 1
ATOM 1523 O O . TYR A 1 196 ? 3.300 -6.288 -5.598 1.00 97.88 196 TYR A O 1
ATOM 1531 N N . TRP A 1 197 ? 4.170 -7.224 -3.748 1.00 98.06 197 TRP A N 1
ATOM 1532 C CA . TRP A 1 197 ? 5.560 -7.166 -4.207 1.00 98.06 197 TRP A CA 1
ATOM 1533 C C . TRP A 1 197 ? 5.764 -8.036 -5.449 1.00 98.06 197 TRP A C 1
ATOM 1535 O O . TRP A 1 197 ? 6.299 -7.555 -6.449 1.00 98.06 197 TRP A O 1
ATOM 1545 N N . ILE A 1 198 ? 5.272 -9.277 -5.435 1.00 97.69 198 ILE A N 1
ATOM 1546 C CA . ILE A 1 198 ? 5.322 -10.184 -6.592 1.00 97.69 198 ILE A CA 1
ATOM 1547 C C . ILE A 1 198 ? 4.585 -9.575 -7.793 1.00 97.69 198 ILE A C 1
ATOM 1549 O O . ILE A 1 198 ? 5.111 -9.570 -8.909 1.00 97.69 198 ILE A O 1
ATOM 1553 N N . LYS A 1 199 ? 3.389 -9.013 -7.580 1.00 96.69 199 LYS A N 1
ATOM 1554 C CA . LYS A 1 199 ? 2.606 -8.335 -8.626 1.00 96.69 199 LYS A CA 1
ATOM 1555 C C . LYS A 1 199 ? 3.386 -7.170 -9.242 1.00 96.69 199 LYS A C 1
ATOM 1557 O O . LYS A 1 199 ? 3.460 -7.080 -10.466 1.00 96.69 199 LYS A O 1
ATOM 1562 N N . ALA A 1 200 ? 4.003 -6.319 -8.422 1.00 96.75 200 ALA A N 1
ATOM 1563 C CA . ALA A 1 200 ? 4.803 -5.188 -8.892 1.00 96.75 200 ALA A CA 1
ATOM 1564 C C . ALA A 1 200 ? 6.057 -5.633 -9.666 1.00 96.75 200 ALA A C 1
ATOM 1566 O O . ALA A 1 200 ? 6.400 -5.026 -10.679 1.00 96.75 200 ALA A O 1
ATOM 1567 N N . ILE A 1 201 ? 6.712 -6.721 -9.243 1.00 96.38 201 ILE A N 1
ATOM 1568 C CA . ILE A 1 201 ? 7.853 -7.316 -9.961 1.00 96.38 201 ILE A CA 1
ATOM 1569 C C . ILE A 1 201 ? 7.429 -7.808 -11.346 1.00 96.38 201 ILE A C 1
ATOM 1571 O O . ILE A 1 201 ? 8.102 -7.519 -12.337 1.00 96.38 201 ILE A O 1
ATOM 1575 N N . ARG A 1 202 ? 6.304 -8.523 -11.431 1.00 95.56 202 ARG A N 1
ATOM 1576 C CA . ARG A 1 202 ? 5.771 -9.032 -12.704 1.00 95.56 202 ARG A CA 1
ATOM 1577 C C . ARG A 1 202 ? 5.363 -7.905 -13.642 1.00 95.56 202 ARG A C 1
ATOM 1579 O O . ARG A 1 202 ? 5.694 -7.954 -14.821 1.00 95.56 202 ARG A O 1
ATOM 1586 N N . ASP A 1 203 ? 4.707 -6.877 -13.117 1.00 94.31 203 ASP A N 1
ATOM 1587 C CA . ASP A 1 203 ? 4.340 -5.684 -13.881 1.00 94.31 203 ASP A CA 1
ATOM 1588 C C . ASP A 1 203 ? 5.577 -4.923 -14.392 1.00 94.31 203 ASP A C 1
ATOM 1590 O O . ASP A 1 203 ? 5.639 -4.559 -15.568 1.00 94.31 203 ASP A O 1
ATOM 1594 N N . ALA A 1 204 ? 6.608 -4.753 -13.558 1.00 94.19 204 ALA A N 1
ATOM 1595 C CA . ALA A 1 204 ? 7.874 -4.158 -13.978 1.00 94.19 204 ALA A CA 1
ATOM 1596 C C . ALA A 1 204 ? 8.570 -4.991 -15.067 1.00 94.19 204 ALA A C 1
ATOM 1598 O O . ALA A 1 204 ? 9.052 -4.435 -16.051 1.00 94.19 204 ALA A O 1
ATOM 1599 N N . SER A 1 205 ? 8.579 -6.321 -14.934 1.00 93.69 205 SER A N 1
ATOM 1600 C CA . SER A 1 205 ? 9.111 -7.227 -15.960 1.00 93.69 205 SER A CA 1
ATOM 1601 C C . SER A 1 205 ? 8.340 -7.112 -17.277 1.00 93.69 205 SER A C 1
ATOM 1603 O O . SER A 1 205 ? 8.957 -6.984 -18.327 1.00 93.69 205 SER A O 1
ATOM 1605 N N . SER A 1 206 ? 7.005 -7.091 -17.234 1.00 93.00 206 SER A N 1
ATOM 1606 C CA . SER A 1 206 ? 6.164 -6.926 -18.431 1.00 93.00 206 SER A CA 1
ATOM 1607 C C . SER A 1 206 ? 6.463 -5.606 -19.143 1.00 93.00 206 SER A C 1
ATOM 1609 O O . SER A 1 206 ? 6.661 -5.559 -20.352 1.00 93.00 206 SER A O 1
ATOM 1611 N N . LYS A 1 207 ? 6.581 -4.515 -18.382 1.00 90.88 207 LYS A N 1
ATOM 1612 C CA . LYS A 1 207 ? 6.915 -3.190 -18.920 1.00 90.88 207 LYS A CA 1
ATOM 1613 C C . LYS A 1 207 ? 8.333 -3.120 -19.504 1.00 90.88 207 LYS A C 1
ATOM 1615 O O . LYS A 1 207 ? 8.570 -2.332 -20.419 1.00 90.88 207 LYS A O 1
ATOM 1620 N N . LEU A 1 208 ? 9.269 -3.918 -18.990 1.00 89.62 208 LEU A N 1
ATOM 1621 C CA . LEU A 1 208 ? 10.616 -4.068 -19.549 1.00 89.62 208 LEU A CA 1
ATOM 1622 C C . LEU A 1 208 ? 10.583 -4.780 -20.906 1.00 89.62 208 LEU A C 1
ATOM 1624 O O . LEU A 1 208 ? 11.255 -4.345 -21.838 1.00 89.62 208 LEU A O 1
ATOM 1628 N N . GLU A 1 209 ? 9.755 -5.820 -21.037 1.00 89.12 209 GLU A N 1
ATOM 1629 C CA . GLU A 1 209 ? 9.514 -6.532 -22.303 1.00 89.12 209 GLU A CA 1
ATOM 1630 C C . GLU A 1 209 ? 8.849 -5.625 -23.357 1.00 89.12 209 GLU A C 1
ATOM 1632 O O . GLU A 1 209 ? 9.164 -5.715 -24.542 1.00 89.12 209 GLU A O 1
ATOM 1637 N N . GLU A 1 210 ? 8.012 -4.677 -22.925 1.00 90.38 210 GLU A N 1
ATOM 1638 C CA . GLU A 1 210 ? 7.441 -3.610 -23.767 1.00 90.38 210 GLU A CA 1
ATOM 1639 C C . GLU A 1 210 ? 8.458 -2.516 -24.165 1.00 90.38 210 GLU A C 1
ATOM 1641 O O . GLU A 1 210 ? 8.120 -1.587 -24.902 1.00 90.38 210 GLU A O 1
ATOM 1646 N N . GLY A 1 211 ? 9.705 -2.599 -23.688 1.00 86.38 211 GLY A N 1
ATOM 1647 C CA . GLY A 1 211 ? 10.798 -1.696 -24.055 1.00 86.38 211 GLY A CA 1
ATOM 1648 C C . GLY A 1 211 ? 11.064 -0.547 -23.078 1.00 86.38 211 GLY A C 1
ATOM 1649 O O . GLY A 1 211 ? 11.866 0.337 -23.395 1.00 86.38 211 GLY A O 1
ATOM 1650 N N . LYS A 1 212 ? 10.442 -0.518 -21.887 1.00 89.44 212 LYS A N 1
ATOM 1651 C CA . LYS A 1 212 ? 10.850 0.432 -20.833 1.00 89.44 212 LYS A CA 1
ATOM 1652 C C . LYS A 1 212 ? 12.191 0.007 -20.249 1.00 89.44 212 LYS A C 1
ATOM 1654 O O . LYS A 1 212 ? 12.414 -1.166 -20.018 1.00 89.44 212 LYS A O 1
ATOM 1659 N N . ILE A 1 213 ? 13.067 0.959 -19.947 1.00 87.88 213 ILE A N 1
ATOM 1660 C CA . ILE A 1 213 ? 14.386 0.674 -19.367 1.00 87.88 213 ILE A CA 1
ATOM 1661 C C . ILE A 1 213 ? 14.433 1.231 -17.946 1.00 87.88 213 ILE A C 1
ATOM 1663 O O . ILE A 1 213 ? 14.052 2.378 -17.710 1.00 87.88 213 ILE A O 1
ATOM 1667 N N . TYR A 1 214 ? 14.930 0.429 -17.005 1.00 90.19 214 TYR A N 1
ATOM 1668 C CA . TYR A 1 214 ? 15.192 0.849 -15.629 1.00 90.19 214 TYR A CA 1
ATOM 1669 C C . TYR A 1 214 ? 16.694 0.993 -15.405 1.00 90.19 214 TYR A C 1
ATOM 1671 O O . TYR A 1 214 ? 17.486 0.177 -15.876 1.00 90.19 214 TYR A O 1
ATOM 1679 N N . GLY A 1 215 ? 17.100 2.027 -14.671 1.00 89.50 215 GLY A N 1
ATOM 1680 C CA . GLY A 1 215 ? 18.498 2.195 -14.294 1.00 89.50 215 GLY A CA 1
ATOM 1681 C C . GLY A 1 215 ? 18.943 1.110 -13.312 1.00 89.50 215 GLY A C 1
ATOM 1682 O O . GLY A 1 215 ? 18.197 0.754 -12.399 1.00 89.50 215 GLY A O 1
ATOM 1683 N N . HIS A 1 216 ? 20.188 0.645 -13.450 1.00 91.00 216 HIS A N 1
ATOM 1684 C CA . HIS A 1 216 ? 20.807 -0.323 -12.534 1.00 91.00 216 HIS A CA 1
ATOM 1685 C C . HIS A 1 216 ? 20.632 0.080 -11.060 1.00 91.00 216 HIS A C 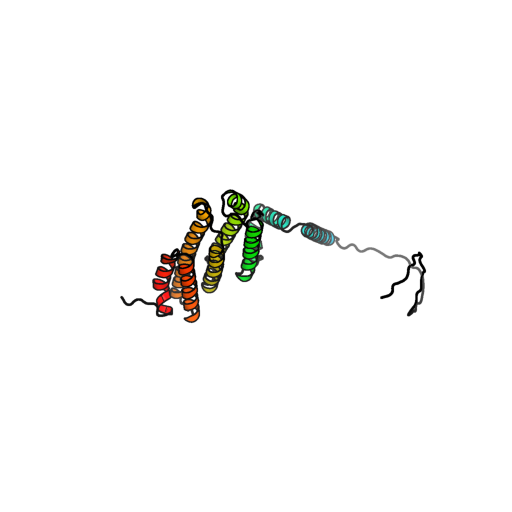1
ATOM 1687 O O . HIS A 1 216 ? 20.205 -0.725 -10.240 1.00 91.00 216 HIS A O 1
ATOM 1693 N N . MET A 1 217 ? 20.898 1.349 -10.730 1.00 93.44 217 MET A N 1
ATOM 1694 C CA . MET A 1 217 ? 20.783 1.870 -9.360 1.00 93.44 217 MET A CA 1
ATOM 1695 C C . MET A 1 217 ? 19.362 1.753 -8.797 1.00 93.44 217 MET A C 1
ATOM 1697 O O . MET A 1 217 ? 19.192 1.411 -7.633 1.00 93.44 217 MET A O 1
ATOM 1701 N N . THR A 1 218 ? 18.346 1.996 -9.627 1.00 93.50 218 THR A N 1
ATOM 1702 C CA . THR A 1 218 ? 16.937 1.930 -9.225 1.00 93.50 218 THR A CA 1
ATOM 1703 C C . THR A 1 218 ? 16.521 0.497 -8.909 1.00 93.50 218 THR A C 1
ATOM 1705 O O . THR A 1 218 ? 15.933 0.234 -7.865 1.00 93.50 218 THR A O 1
ATOM 1708 N N . VAL A 1 219 ? 16.878 -0.452 -9.777 1.00 94.31 219 VAL A N 1
ATOM 1709 C CA . VAL A 1 219 ? 16.578 -1.874 -9.549 1.00 94.31 219 VAL A CA 1
ATOM 1710 C C . VAL A 1 219 ? 17.365 -2.407 -8.348 1.00 94.31 219 VAL A C 1
ATOM 1712 O O . VAL A 1 219 ? 16.840 -3.190 -7.557 1.00 94.31 219 VAL A O 1
ATOM 1715 N N . GLN A 1 220 ? 18.598 -1.937 -8.150 1.00 94.50 220 GLN A N 1
ATOM 1716 C CA . GLN A 1 220 ? 19.414 -2.292 -6.989 1.00 94.50 220 GLN A CA 1
ATOM 1717 C C . GLN A 1 220 ? 18.793 -1.789 -5.681 1.00 94.50 220 GLN A C 1
ATOM 1719 O O . GLN A 1 220 ? 18.827 -2.497 -4.675 1.00 94.50 220 GLN A O 1
ATOM 1724 N N . GLU A 1 221 ? 18.205 -0.594 -5.683 1.00 95.88 221 GLU A N 1
ATOM 1725 C CA . GLU A 1 221 ? 17.477 -0.058 -4.534 1.00 95.88 221 GLU A CA 1
ATOM 1726 C C . GLU A 1 221 ? 16.236 -0.896 -4.208 1.00 95.88 221 GLU A C 1
ATOM 1728 O O . GLU A 1 221 ? 16.029 -1.247 -3.047 1.00 95.88 221 GLU A O 1
ATOM 1733 N N . TRP A 1 222 ? 15.461 -1.308 -5.217 1.00 96.50 222 TRP A N 1
ATOM 1734 C CA . TRP A 1 222 ? 14.318 -2.206 -5.010 1.00 96.50 222 TRP A CA 1
ATOM 1735 C C . TRP A 1 222 ? 14.746 -3.541 -4.395 1.00 96.50 222 TRP A C 1
ATOM 1737 O O . TRP A 1 222 ? 14.142 -3.986 -3.419 1.00 96.50 222 TRP A O 1
ATOM 1747 N N . ALA A 1 223 ? 15.822 -4.140 -4.916 1.00 95.38 223 ALA A N 1
ATOM 1748 C CA . ALA A 1 223 ? 16.384 -5.382 -4.390 1.00 95.38 223 ALA A CA 1
ATOM 1749 C C . ALA A 1 223 ? 16.832 -5.229 -2.930 1.00 95.38 223 ALA A C 1
ATOM 1751 O O . ALA A 1 223 ? 16.519 -6.070 -2.087 1.00 95.38 223 ALA A O 1
ATOM 1752 N N . LYS A 1 224 ? 17.536 -4.131 -2.622 1.00 96.31 224 LYS A N 1
ATOM 1753 C CA . LYS A 1 224 ? 18.009 -3.814 -1.272 1.00 96.31 224 LYS A CA 1
ATOM 1754 C C . LYS A 1 224 ? 16.843 -3.652 -0.299 1.00 96.31 224 LYS A C 1
ATOM 1756 O O . LYS A 1 224 ? 16.884 -4.235 0.781 1.00 96.31 224 LYS A O 1
ATOM 1761 N N . ASN A 1 225 ? 15.815 -2.893 -0.672 1.00 97.00 225 ASN A N 1
ATOM 1762 C CA . ASN A 1 225 ? 14.644 -2.677 0.178 1.00 97.00 225 ASN A CA 1
ATOM 1763 C C . ASN A 1 225 ? 13.916 -3.999 0.444 1.00 97.00 225 ASN A C 1
ATOM 1765 O O . ASN A 1 225 ? 13.630 -4.324 1.594 1.00 97.00 225 ASN A O 1
ATOM 1769 N N . LEU A 1 226 ? 13.695 -4.807 -0.596 1.00 96.25 226 LEU A N 1
ATOM 1770 C CA . LEU A 1 226 ? 13.052 -6.112 -0.452 1.00 96.25 226 LEU A CA 1
ATOM 1771 C C . LEU A 1 226 ? 13.864 -7.060 0.445 1.00 96.25 226 LEU A C 1
ATOM 1773 O O . LEU A 1 226 ? 13.293 -7.736 1.300 1.00 96.25 226 LEU A O 1
ATOM 1777 N N . GLN A 1 227 ? 15.195 -7.068 0.320 1.00 95.88 227 GLN A N 1
ATOM 1778 C CA . GLN A 1 227 ? 16.064 -7.856 1.198 1.00 95.88 227 GLN A CA 1
ATOM 1779 C C . GLN A 1 227 ? 15.983 -7.388 2.659 1.00 95.88 227 GLN A C 1
ATOM 1781 O O . GLN A 1 227 ? 15.880 -8.214 3.564 1.00 95.88 227 GLN A O 1
ATOM 1786 N N . GLN A 1 228 ? 15.963 -6.077 2.905 1.00 97.00 228 GLN A N 1
ATOM 1787 C CA . GLN A 1 228 ? 15.778 -5.543 4.258 1.00 97.00 228 GLN A CA 1
ATOM 1788 C C . GLN A 1 228 ? 14.432 -5.966 4.861 1.00 97.00 228 GLN A C 1
ATOM 1790 O O . GLN A 1 228 ? 14.366 -6.325 6.038 1.00 97.00 228 GLN A O 1
ATOM 1795 N N . HIS A 1 229 ? 13.360 -5.965 4.065 1.00 97.19 229 HIS A N 1
ATOM 1796 C CA . HIS A 1 229 ? 12.044 -6.422 4.514 1.00 97.19 229 HIS A CA 1
ATOM 1797 C C . HIS A 1 229 ? 12.012 -7.926 4.803 1.00 97.19 229 HIS A C 1
ATOM 1799 O O . HIS A 1 229 ? 11.396 -8.348 5.786 1.00 97.19 229 HIS A O 1
ATOM 1805 N N . GLN A 1 230 ? 12.712 -8.733 4.004 1.00 95.12 230 GLN A N 1
ATOM 1806 C CA . GLN A 1 230 ? 12.879 -10.167 4.242 1.00 95.12 230 GLN A CA 1
ATOM 1807 C C . GLN A 1 230 ? 13.533 -10.440 5.604 1.00 95.12 230 GLN A C 1
ATOM 1809 O O . GLN A 1 230 ? 13.022 -11.241 6.389 1.00 95.12 230 GLN A O 1
ATOM 1814 N N . GLU A 1 231 ? 14.625 -9.735 5.908 1.00 95.62 231 GLU A N 1
ATOM 1815 C CA . GLU A 1 231 ? 15.349 -9.861 7.178 1.00 95.62 231 GLU A CA 1
ATOM 1816 C C . GLU A 1 231 ? 14.478 -9.429 8.369 1.00 95.62 231 GLU A C 1
ATOM 1818 O O . GLU A 1 231 ? 14.361 -10.161 9.350 1.00 95.62 231 GLU A O 1
ATOM 1823 N N . LYS A 1 232 ? 13.791 -8.282 8.270 1.00 94.56 232 LYS A N 1
ATOM 1824 C CA . LYS A 1 232 ? 12.918 -7.764 9.342 1.00 94.56 232 LYS A CA 1
ATOM 1825 C C . LYS A 1 232 ? 11.662 -8.606 9.591 1.00 94.56 232 LYS A C 1
ATOM 1827 O O . LYS A 1 232 ? 11.112 -8.571 10.690 1.00 94.56 232 LYS A O 1
ATOM 1832 N N . SER A 1 233 ? 11.166 -9.311 8.578 1.00 92.69 233 SER A N 1
ATOM 1833 C CA . SER A 1 233 ? 9.934 -10.109 8.663 1.00 92.69 233 SER A CA 1
ATOM 1834 C C . SER A 1 233 ? 10.171 -11.580 9.010 1.00 92.69 233 SER A C 1
ATOM 1836 O O . SER A 1 233 ? 9.209 -12.344 9.048 1.00 92.69 233 SER A O 1
ATOM 1838 N N . ASN A 1 234 ? 11.417 -11.988 9.278 1.00 91.44 234 ASN A N 1
ATOM 1839 C CA . ASN A 1 234 ? 11.799 -13.387 9.503 1.00 91.44 234 ASN A CA 1
ATOM 1840 C C . ASN A 1 234 ? 11.431 -14.316 8.335 1.00 91.44 234 ASN A C 1
ATOM 1842 O O . ASN A 1 234 ? 11.032 -15.460 8.545 1.00 91.44 234 ASN A O 1
ATOM 1846 N N . GLY A 1 235 ? 11.577 -13.834 7.101 1.00 92.00 235 GLY A N 1
ATOM 1847 C CA . GLY A 1 235 ? 11.474 -14.686 5.921 1.00 92.00 235 GLY A CA 1
ATOM 1848 C C . GLY A 1 235 ? 10.168 -14.604 5.129 1.00 92.00 235 GLY A C 1
ATOM 1849 O O . GLY A 1 235 ? 10.029 -15.345 4.162 1.00 92.00 235 GLY A O 1
ATOM 1850 N N . MET A 1 236 ? 9.234 -13.720 5.496 1.00 92.75 236 MET A N 1
ATOM 1851 C CA . MET A 1 236 ? 7.887 -13.648 4.895 1.00 92.75 236 MET A CA 1
ATOM 1852 C C . MET A 1 236 ? 7.849 -13.131 3.448 1.00 92.75 236 MET A C 1
ATOM 1854 O O . MET A 1 236 ? 6.789 -13.140 2.843 1.00 92.75 236 MET A O 1
ATOM 1858 N N . PHE A 1 237 ? 8.966 -12.652 2.902 1.00 96.00 237 PHE A N 1
ATOM 1859 C CA . PHE A 1 237 ? 9.103 -12.164 1.525 1.00 96.00 237 PHE A CA 1
ATOM 1860 C C . PHE A 1 237 ? 10.006 -13.072 0.674 1.00 96.00 237 PHE A C 1
ATOM 1862 O O . PHE A 1 237 ? 10.569 -12.625 -0.331 1.00 96.00 237 PHE A O 1
ATOM 1869 N N . SER A 1 238 ? 10.206 -14.336 1.069 1.00 94.94 238 SER A N 1
ATOM 1870 C CA . SER A 1 238 ? 11.100 -15.257 0.353 1.00 94.94 238 SER A CA 1
ATOM 1871 C C . SER A 1 238 ? 10.679 -15.440 -1.100 1.00 94.94 238 SER A C 1
ATOM 1873 O O . SER A 1 238 ? 11.526 -15.391 -1.992 1.00 94.94 238 SER A O 1
ATOM 1875 N N . SER A 1 239 ? 9.376 -15.570 -1.347 1.00 96.31 239 SER A N 1
ATOM 1876 C CA . SER A 1 239 ? 8.837 -15.811 -2.686 1.00 96.31 239 SER A CA 1
ATOM 1877 C C . SER A 1 239 ? 9.000 -14.566 -3.558 1.00 96.31 239 SER A C 1
ATOM 1879 O O . SER A 1 239 ? 9.375 -14.658 -4.726 1.00 96.31 239 SER A O 1
ATOM 1881 N N . ALA A 1 240 ? 8.803 -13.379 -2.974 1.00 96.50 240 ALA A N 1
ATOM 1882 C CA . ALA A 1 240 ? 9.064 -12.112 -3.652 1.00 96.50 240 ALA A CA 1
ATOM 1883 C C . ALA A 1 240 ? 10.552 -11.934 -4.009 1.00 96.50 240 ALA A C 1
ATOM 1885 O O . ALA A 1 240 ? 10.865 -11.470 -5.105 1.00 96.50 240 ALA A O 1
ATOM 1886 N N . ILE A 1 241 ? 11.478 -12.328 -3.125 1.00 95.94 241 ILE A N 1
ATOM 1887 C CA . ILE A 1 241 ? 12.927 -12.297 -3.395 1.00 95.94 241 ILE A CA 1
ATOM 1888 C C . ILE A 1 241 ? 13.296 -13.231 -4.553 1.00 95.94 241 ILE A C 1
ATOM 1890 O O . ILE A 1 241 ? 14.091 -12.855 -5.419 1.00 95.94 241 ILE A O 1
ATOM 1894 N N . GLU A 1 242 ? 12.746 -14.444 -4.573 1.00 95.38 242 GLU A N 1
ATOM 1895 C CA . GLU A 1 242 ? 12.978 -15.415 -5.645 1.00 95.38 242 GLU A CA 1
ATOM 1896 C C . GLU A 1 242 ? 12.440 -14.912 -6.991 1.00 95.38 242 GLU A C 1
ATOM 1898 O O . GLU A 1 242 ? 13.172 -14.915 -7.986 1.00 95.38 242 GLU A O 1
ATOM 1903 N N . GLU A 1 243 ? 11.210 -14.387 -7.014 1.00 96.44 243 GLU A N 1
ATOM 1904 C CA . GLU A 1 243 ? 10.614 -13.781 -8.210 1.00 96.44 243 GLU A CA 1
ATOM 1905 C C . GLU A 1 243 ? 11.454 -12.587 -8.698 1.00 96.44 243 GLU A C 1
ATOM 1907 O O . GLU A 1 243 ? 11.744 -12.477 -9.892 1.00 96.44 243 GLU A O 1
ATOM 1912 N N . PHE A 1 244 ? 11.922 -11.728 -7.783 1.00 96.06 244 PHE A N 1
ATOM 1913 C CA . PHE A 1 244 ? 12.780 -10.592 -8.122 1.00 96.06 244 PHE A CA 1
ATOM 1914 C C . PHE A 1 244 ? 14.078 -11.050 -8.792 1.00 96.06 244 PHE A C 1
ATOM 1916 O O . PHE A 1 244 ? 14.445 -10.540 -9.854 1.00 96.06 244 PHE A O 1
ATOM 1923 N N . LYS A 1 245 ? 14.777 -12.026 -8.198 1.00 94.38 245 LYS A N 1
ATOM 1924 C CA . LYS A 1 245 ? 16.028 -12.571 -8.749 1.00 94.38 245 LYS A CA 1
AT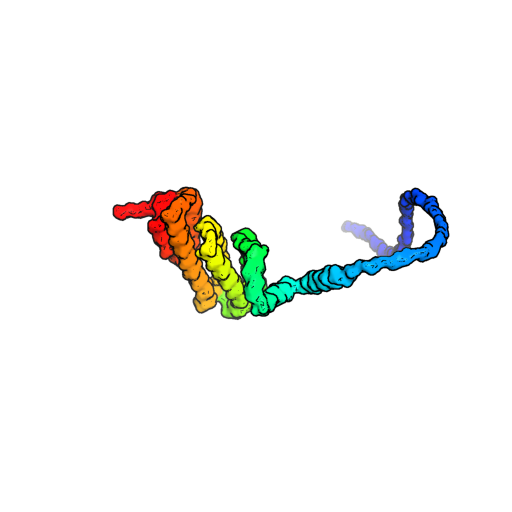OM 1925 C C . LYS A 1 245 ? 15.816 -13.176 -10.135 1.00 94.38 245 LYS A C 1
ATOM 1927 O O . LYS A 1 245 ? 16.637 -12.946 -11.020 1.00 94.38 245 LYS A O 1
ATOM 1932 N N . SER A 1 246 ? 14.708 -13.892 -10.320 1.00 94.50 246 SER A N 1
ATOM 1933 C CA . SER A 1 246 ? 14.340 -14.525 -11.588 1.00 94.50 246 SER A CA 1
ATOM 1934 C C . SER A 1 246 ? 14.056 -13.503 -12.698 1.00 94.50 246 SER A C 1
ATOM 1936 O O . SER A 1 246 ? 14.569 -13.637 -13.808 1.00 94.50 246 SER A O 1
ATOM 1938 N N . LYS A 1 247 ? 13.276 -12.452 -12.405 1.00 93.31 247 LYS A N 1
ATOM 1939 C CA . LYS A 1 247 ? 12.780 -11.502 -13.419 1.00 93.31 247 LYS A CA 1
ATOM 1940 C C . LYS A 1 247 ? 13.670 -10.278 -13.631 1.00 93.31 247 LYS A C 1
ATOM 1942 O O . LYS A 1 247 ? 13.893 -9.866 -14.767 1.00 93.31 247 LYS A O 1
ATOM 1947 N N . LEU A 1 248 ? 14.172 -9.691 -12.547 1.00 92.38 248 LEU A N 1
ATOM 1948 C CA . LEU A 1 248 ? 14.887 -8.408 -12.553 1.00 92.38 248 LEU A CA 1
ATOM 1949 C C . LEU A 1 248 ? 16.350 -8.535 -12.105 1.00 92.38 248 LEU A C 1
ATOM 1951 O O . LEU A 1 248 ? 17.139 -7.617 -12.321 1.00 92.38 248 LEU A O 1
ATOM 1955 N N . GLY A 1 249 ? 16.742 -9.668 -11.514 1.00 88.19 249 GLY A N 1
ATOM 1956 C CA . GLY A 1 249 ? 18.080 -9.869 -10.950 1.00 88.19 249 GLY A CA 1
ATOM 1957 C C . GLY A 1 249 ? 19.222 -9.726 -11.959 1.00 88.19 249 GLY A C 1
ATOM 1958 O O . GLY A 1 249 ? 20.303 -9.269 -11.594 1.00 88.19 249 GLY A O 1
ATOM 1959 N N . TRP A 1 250 ? 18.991 -10.042 -13.235 1.00 89.62 250 TRP A N 1
ATOM 1960 C CA . TRP A 1 250 ? 19.992 -9.887 -14.297 1.00 89.62 250 TRP A CA 1
ATOM 1961 C C . TRP A 1 250 ? 20.404 -8.426 -14.530 1.00 89.62 250 TRP A C 1
ATOM 1963 O O . TRP A 1 250 ? 21.556 -8.173 -14.874 1.00 89.62 250 TRP A O 1
ATOM 1973 N N . ILE A 1 251 ? 19.510 -7.463 -14.271 1.00 86.88 251 ILE A N 1
ATOM 1974 C CA . ILE A 1 251 ? 19.771 -6.023 -14.449 1.00 86.88 251 ILE A CA 1
ATOM 1975 C C . ILE A 1 251 ? 20.878 -5.546 -13.502 1.00 86.88 251 ILE A C 1
ATOM 1977 O O . ILE A 1 251 ? 21.611 -4.614 -13.822 1.00 86.88 251 ILE A O 1
ATOM 1981 N N . ILE A 1 252 ? 21.004 -6.198 -12.345 1.00 89.00 252 ILE A N 1
ATOM 1982 C CA . ILE A 1 252 ? 21.949 -5.848 -11.279 1.00 89.00 252 ILE A CA 1
ATOM 1983 C C . ILE A 1 252 ? 23.000 -6.935 -11.029 1.00 89.00 252 ILE A C 1
ATOM 1985 O O . ILE A 1 252 ? 23.650 -6.950 -9.986 1.00 89.00 252 ILE A O 1
ATOM 1989 N N . GLY A 1 253 ? 23.157 -7.871 -11.970 1.00 83.06 253 GLY A N 1
ATOM 1990 C CA . GLY A 1 253 ? 24.179 -8.918 -11.897 1.00 83.06 253 GLY A CA 1
ATOM 1991 C C . GLY A 1 253 ? 23.953 -9.980 -10.812 1.00 83.06 253 GLY A C 1
ATOM 1992 O O . GLY A 1 253 ? 24.907 -10.639 -10.414 1.00 83.06 253 GLY A O 1
ATOM 1993 N N . LEU A 1 254 ? 22.717 -10.179 -10.335 1.00 77.19 254 LEU A N 1
ATOM 1994 C CA . LEU A 1 254 ? 22.371 -11.186 -9.316 1.00 77.19 254 LEU A CA 1
ATOM 1995 C C . LEU A 1 254 ? 22.105 -12.594 -9.879 1.00 77.19 254 LEU A C 1
ATOM 1997 O O . LEU A 1 254 ? 21.628 -13.461 -9.142 1.00 77.19 254 LEU A O 1
ATOM 2001 N N . GLN A 1 255 ? 22.370 -12.851 -11.163 1.00 63.84 255 GLN A N 1
ATOM 2002 C CA . GLN A 1 255 ? 22.125 -14.180 -11.722 1.00 63.84 255 GLN A CA 1
ATOM 2003 C C . GLN A 1 255 ? 22.990 -15.234 -11.024 1.00 63.84 255 GLN A C 1
ATOM 2005 O O . GLN A 1 255 ? 24.219 -15.196 -11.061 1.00 63.84 255 GLN A O 1
ATOM 2010 N N . THR A 1 256 ? 22.314 -16.203 -10.405 1.00 50.16 256 THR A N 1
ATOM 2011 C CA . THR A 1 256 ? 22.931 -17.481 -10.054 1.00 50.16 256 THR A CA 1
ATOM 2012 C C . THR A 1 256 ? 23.198 -18.193 -11.374 1.00 50.16 256 THR A C 1
ATOM 2014 O O . THR A 1 256 ? 22.268 -18.386 -12.156 1.00 50.16 256 THR A O 1
ATOM 2017 N N . GLN A 1 257 ? 24.465 -18.497 -11.658 1.00 38.97 257 GLN A N 1
ATOM 2018 C CA . GLN A 1 257 ? 24.835 -19.322 -12.806 1.00 38.97 257 GLN A CA 1
ATOM 2019 C C . GLN A 1 257 ? 24.072 -20.650 -12.708 1.00 38.97 257 GLN A C 1
ATOM 2021 O O . GLN A 1 257 ? 24.100 -21.284 -11.652 1.00 38.97 257 GLN A O 1
ATOM 2026 N N . CYS A 1 258 ? 23.349 -21.015 -13.769 1.00 35.41 258 CYS A N 1
ATOM 2027 C CA . CYS A 1 258 ? 22.871 -22.383 -13.951 1.00 35.41 258 CYS A CA 1
ATOM 2028 C C . CYS A 1 258 ? 24.057 -23.330 -14.140 1.00 35.41 258 CYS A C 1
ATOM 2030 O O . CYS A 1 258 ? 25.028 -22.914 -14.816 1.00 35.41 258 CYS A O 1
#